Protein AF-A0A7X7JAM3-F1 (afdb_monomer)

Sequence (239 aa):
TYCWKLGGPTAAKIVSGLGTDAANLHVHRDIKPVKSIGLYKTADKASPLLPGIAPGMACEYDMPLGYDKVKATSAETLATFANGDPALTVNPVGKGVCYLWTPVFPGLCHTVSGWEMHANKFDFWPGTRELLAAMVKGGLARQDASLPAEVIGVSREVEVTLRRQPEHNRMMVHLLDYDTKSDGVKGAEMIAHAPEGKTVKRVFYPDTDTDVKFAADGGRAAAKLRDFEVHDMVVVEWE

Nearest PDB structures (foldseek):
  6tvk-assembly1_AAA  TM=6.096E-01  e=1.537E-07  Paenibacillus thiaminolyticus
  3l81-assembly1_A  TM=5.423E-01  e=6.641E-01  Homo sapiens
  4mdr-assembly1_A  TM=5.191E-01  e=6.291E-01  Homo sapiens
  8qh5-assembly1_B  TM=1.313E-01  e=2.438E+00  Homo sapiens
  3ei1-assembly1_A  TM=1.009E-01  e=5.494E+00  Homo sapiens

Radius of gyration: 20.35 Å; Cα contacts (8 Å, |Δi|>4): 485; chains: 1; bounding box: 53×36×53 Å

pLDDT: mean 86.1, std 13.58, range [49.5, 98.25]

Secondary structure (DSSP, 8-state):
-EEEETT-SS-EE------GGGGGEEEEESS--GGGEEEEEE-GGGGGGSTTPPTT-EEEEETTT-B-----SSPEEEEEETTS-EEEEEEEETTEEEEEE-BSSTT-EEE-S--SSGGGGEEE-TTHHHHHHHHHHHHHHTTT---SEEEES--TTEEEEEEEEGGGTEEEEEEEE--TTSS-B-S-EEEEEPPTT--EEEEEETTTTEEPPEEEETTEEEEEPPPBSSEEEEEEEE-

Solvent-accessible surface area (backbone atoms only — not comparable to full-atom values): 13446 Å² total; per-residue (Å²): 110,34,23,32,45,81,94,50,97,57,80,39,77,68,75,94,74,91,54,75,78,55,76,56,46,48,54,41,35,76,58,79,61,77,92,45,56,41,59,31,28,31,37,69,83,24,32,90,57,21,53,94,46,59,57,58,46,60,28,49,45,54,50,90,69,37,55,56,89,68,83,73,79,89,40,46,73,32,19,29,31,88,86,65,51,54,35,26,31,39,32,82,50,90,78,49,64,45,76,50,72,25,46,51,65,60,81,37,27,21,37,71,86,77,52,90,54,74,78,68,22,50,45,64,40,61,44,39,62,60,51,52,53,13,48,53,50,25,50,30,47,65,67,81,42,73,66,62,56,49,78,44,68,64,64,93,53,48,48,78,48,78,47,79,37,74,95,72,39,29,33,39,40,37,39,37,46,66,52,90,83,57,96,36,50,60,71,28,35,36,40,37,42,43,60,91,97,30,30,71,70,46,38,29,30,76,91,74,72,42,77,46,69,60,54,72,61,75,38,33,34,42,30,66,47,77,65,38,64,46,64,50,55,41,36,41,31,50,84

Mean predicted aligned error: 7.47 Å

Structure (mmCIF, N/CA/C/O backbone):
data_AF-A0A7X7JAM3-F1
#
_entry.id   AF-A0A7X7JAM3-F1
#
loop_
_atom_site.group_PDB
_atom_site.id
_atom_site.type_symbol
_atom_site.label_atom_id
_atom_site.label_alt_id
_atom_site.label_comp_id
_atom_site.label_asym_id
_atom_site.label_entity_id
_atom_site.label_seq_id
_atom_site.pdbx_PDB_ins_code
_atom_site.Cartn_x
_atom_site.Cartn_y
_atom_site.Cartn_z
_atom_site.occupancy
_atom_site.B_iso_or_equiv
_atom_site.auth_seq_id
_atom_site.auth_comp_id
_atom_site.auth_asym_id
_atom_site.auth_atom_id
_atom_site.pdbx_PDB_model_num
ATOM 1 N N . THR A 1 1 ? 3.169 9.078 -25.421 1.00 60.84 1 THR A N 1
ATOM 2 C CA . THR A 1 1 ? 2.430 8.925 -24.156 1.00 60.84 1 THR A CA 1
ATOM 3 C C . THR A 1 1 ? 1.606 10.171 -23.933 1.00 60.84 1 THR A C 1
ATOM 5 O O . THR A 1 1 ? 2.054 11.240 -24.348 1.00 60.84 1 THR A O 1
ATOM 8 N N . TYR A 1 2 ? 0.400 10.027 -23.394 1.00 61.19 2 TYR A N 1
ATOM 9 C CA . TYR A 1 2 ? -0.492 11.143 -23.094 1.00 61.19 2 TYR A CA 1
ATOM 10 C C . TYR A 1 2 ? -0.577 11.336 -21.576 1.00 61.19 2 TYR A C 1
ATOM 12 O O . TYR A 1 2 ? -0.235 10.442 -20.806 1.00 61.19 2 TYR A O 1
ATOM 20 N N . CYS A 1 3 ? -0.964 12.526 -21.156 1.00 62.38 3 CYS A N 1
ATOM 21 C CA . CYS A 1 3 ? -1.212 12.882 -19.773 1.00 62.38 3 CYS A CA 1
ATOM 22 C C . CYS A 1 3 ? -2.557 13.582 -19.679 1.00 62.38 3 CYS A C 1
ATOM 24 O O . CYS A 1 3 ? -3.008 14.202 -20.645 1.00 62.38 3 CYS A O 1
ATOM 26 N N . TRP A 1 4 ? -3.198 13.482 -18.528 1.00 58.34 4 TRP A N 1
ATOM 27 C CA . TRP A 1 4 ? -4.412 14.228 -18.248 1.00 58.34 4 TRP A CA 1
ATOM 28 C C . TRP A 1 4 ? -4.151 15.156 -17.078 1.00 58.34 4 TRP A C 1
ATOM 30 O O . TRP A 1 4 ? -3.413 14.835 -16.141 1.00 58.34 4 TRP A O 1
ATOM 40 N N . LYS A 1 5 ? -4.765 16.333 -17.146 1.00 58.94 5 LYS A N 1
ATOM 41 C CA . LYS A 1 5 ? -4.857 17.213 -15.987 1.00 58.94 5 LYS A CA 1
ATOM 42 C C . LYS A 1 5 ? -5.901 16.644 -15.039 1.00 58.94 5 LYS A C 1
ATOM 44 O O . LYS A 1 5 ? -6.938 16.160 -15.489 1.00 58.94 5 LYS A O 1
ATOM 49 N N . LEU A 1 6 ? -5.642 16.747 -13.740 1.00 51.78 6 LEU A N 1
ATOM 50 C CA . LEU A 1 6 ? -6.654 16.479 -12.721 1.00 51.78 6 LEU A CA 1
ATOM 51 C C . LEU A 1 6 ? -7.936 17.279 -13.053 1.00 51.78 6 LEU A C 1
ATOM 53 O O . LEU A 1 6 ? -7.871 18.496 -13.222 1.00 51.78 6 LEU A O 1
ATOM 57 N N . GLY A 1 7 ? -9.074 16.595 -13.221 1.00 54.19 7 GLY A N 1
ATOM 58 C CA . GLY A 1 7 ? -10.361 17.211 -13.586 1.00 54.19 7 GLY A CA 1
ATOM 59 C C . GLY A 1 7 ? -10.510 17.657 -15.051 1.00 54.19 7 GLY A C 1
ATOM 60 O O . GLY A 1 7 ? -11.518 18.266 -15.401 1.00 54.19 7 GLY A O 1
ATOM 61 N N . GLY A 1 8 ? -9.530 17.380 -15.917 1.00 56.50 8 GLY A N 1
ATOM 62 C CA . GLY A 1 8 ? -9.575 17.731 -17.337 1.00 56.50 8 GLY A CA 1
ATOM 63 C C . GLY A 1 8 ? -10.246 16.645 -18.190 1.00 56.50 8 GLY A C 1
ATOM 64 O O . GLY A 1 8 ? -9.958 15.470 -17.986 1.00 56.50 8 GLY A O 1
ATOM 65 N N . PRO A 1 9 ? -11.089 16.995 -19.179 1.00 54.41 9 PRO A N 1
ATOM 66 C CA . PRO A 1 9 ? -11.763 16.016 -20.037 1.00 54.41 9 PRO A CA 1
ATOM 67 C C . PRO A 1 9 ? -10.898 15.494 -21.200 1.00 54.41 9 PRO A C 1
ATOM 69 O O . PRO A 1 9 ? -11.381 14.684 -21.989 1.00 54.41 9 PRO A O 1
ATOM 72 N N . THR A 1 10 ? -9.651 15.961 -21.353 1.00 61.06 10 THR A N 1
ATOM 73 C CA . THR A 1 10 ? -8.867 15.731 -22.578 1.00 61.06 10 THR A CA 1
ATOM 74 C C . THR A 1 10 ? -7.426 15.313 -22.303 1.00 61.06 10 THR A C 1
ATOM 76 O O . THR A 1 10 ? -6.690 15.980 -21.573 1.00 61.06 10 THR A O 1
ATOM 79 N N . ALA A 1 11 ? -7.010 14.240 -22.976 1.00 64.12 11 ALA A N 1
ATOM 80 C CA . ALA A 1 11 ? -5.633 13.775 -23.041 1.00 64.12 11 ALA A CA 1
ATOM 81 C C . ALA A 1 11 ? -4.737 14.784 -23.788 1.00 64.12 11 ALA A C 1
ATOM 83 O O . ALA A 1 11 ? -5.059 15.211 -24.896 1.00 64.12 11 ALA A O 1
ATOM 84 N N . ALA A 1 12 ? -3.574 15.118 -23.230 1.00 63.38 12 ALA A N 1
ATOM 85 C CA . ALA A 1 12 ? -2.540 15.935 -23.867 1.00 63.38 12 ALA A CA 1
ATOM 86 C C . ALA A 1 12 ? -1.267 15.112 -24.100 1.00 63.38 12 ALA A C 1
ATOM 88 O O . ALA A 1 12 ? -0.911 14.259 -23.291 1.00 63.38 12 ALA A O 1
ATOM 89 N N . LYS A 1 13 ? -0.553 15.346 -25.205 1.00 66.19 13 LYS A N 1
ATOM 90 C CA . LYS A 1 13 ? 0.716 14.652 -25.479 1.00 66.19 13 LYS A CA 1
ATOM 91 C C . LYS A 1 13 ? 1.765 15.064 -24.441 1.00 66.19 13 LYS A C 1
ATOM 93 O O . LYS A 1 13 ? 1.926 16.249 -24.172 1.00 66.19 13 LYS A O 1
ATOM 98 N N . ILE A 1 14 ? 2.500 14.095 -23.897 1.00 61.25 14 ILE A N 1
ATOM 99 C CA . ILE A 1 14 ? 3.572 14.372 -22.934 1.00 61.25 14 ILE A CA 1
ATOM 100 C C . ILE A 1 14 ? 4.710 15.131 -23.609 1.00 61.25 14 ILE A C 1
ATOM 102 O O . ILE A 1 14 ? 5.230 14.700 -24.642 1.00 61.25 14 ILE A O 1
ATOM 106 N N . VAL A 1 15 ? 5.116 16.225 -22.969 1.00 62.25 15 VAL A N 1
ATOM 107 C CA . VAL A 1 15 ? 6.339 16.976 -23.253 1.00 62.25 15 VAL A CA 1
ATOM 108 C C . VAL A 1 15 ? 7.195 16.912 -21.991 1.00 62.25 15 VAL A C 1
ATOM 110 O O . VAL A 1 15 ? 6.734 17.294 -20.920 1.00 62.25 15 VAL A O 1
ATOM 113 N N . SER A 1 16 ? 8.413 16.379 -22.099 1.00 52.56 16 SER A N 1
ATOM 114 C CA . SER A 1 16 ? 9.336 16.305 -20.960 1.00 52.56 16 SER A CA 1
ATOM 115 C C . SER A 1 16 ? 9.859 17.705 -20.613 1.00 52.56 16 SER A C 1
ATOM 117 O O . SER A 1 16 ? 10.228 18.458 -21.515 1.00 52.56 16 SER A O 1
ATOM 119 N N . GLY A 1 17 ? 9.874 18.068 -19.328 1.00 57.75 17 GLY A N 1
ATOM 120 C CA . GLY A 1 17 ? 10.341 19.374 -18.857 1.00 57.75 17 GLY A CA 1
ATOM 121 C C . GLY A 1 17 ? 10.207 19.549 -17.341 1.00 57.75 17 GLY A C 1
ATOM 122 O O . GLY A 1 17 ? 9.460 18.828 -16.690 1.00 57.75 17 GLY A O 1
ATOM 123 N N . LEU A 1 18 ? 10.930 20.525 -16.784 1.00 51.25 18 LEU A N 1
ATOM 124 C CA . LEU A 1 18 ? 10.994 20.821 -15.340 1.00 51.25 18 LEU A CA 1
ATOM 125 C C . LEU A 1 18 ? 9.944 21.853 -14.869 1.00 51.25 18 LEU A C 1
ATOM 127 O O . LEU A 1 18 ? 10.050 22.389 -13.769 1.00 51.25 18 LEU A O 1
ATOM 131 N N . GLY A 1 19 ? 8.964 22.195 -15.711 1.00 58.62 19 GLY A N 1
ATOM 132 C CA . GLY A 1 19 ? 7.956 23.212 -15.396 1.00 58.62 19 GLY A CA 1
ATOM 133 C C . GLY A 1 19 ? 6.973 22.747 -14.317 1.00 58.62 19 GLY A C 1
ATOM 134 O O . GLY A 1 19 ? 6.517 21.608 -14.341 1.00 58.62 19 GLY A O 1
ATOM 135 N N . THR A 1 20 ? 6.593 23.640 -13.400 1.00 53.12 20 THR A N 1
ATOM 136 C CA . THR A 1 20 ? 5.669 23.352 -12.284 1.00 53.12 20 THR A CA 1
ATOM 137 C C . THR A 1 20 ? 4.276 22.911 -12.738 1.00 53.12 20 THR A C 1
ATOM 139 O O . THR A 1 20 ? 3.629 22.131 -12.046 1.00 53.12 20 THR A O 1
ATOM 142 N N . ASP A 1 21 ? 3.836 23.324 -13.930 1.00 55.12 21 ASP A N 1
ATOM 143 C CA . ASP A 1 21 ? 2.568 22.882 -14.528 1.00 55.12 21 ASP A CA 1
ATOM 144 C C . ASP A 1 21 ? 2.539 21.372 -14.822 1.00 55.12 21 ASP A C 1
ATOM 146 O O . ASP A 1 21 ? 1.461 20.781 -14.919 1.00 55.12 21 ASP A O 1
ATOM 150 N N . ALA A 1 22 ? 3.710 20.733 -14.929 1.00 51.78 22 ALA A N 1
ATOM 151 C CA . ALA A 1 22 ? 3.827 19.293 -15.124 1.00 51.78 22 ALA A CA 1
ATOM 152 C C . ALA A 1 22 ? 3.535 18.487 -13.848 1.00 51.78 22 ALA A C 1
ATOM 154 O O . ALA A 1 22 ? 3.227 17.303 -13.947 1.00 51.78 22 ALA A O 1
ATOM 155 N N . ALA A 1 23 ? 3.570 19.112 -12.664 1.00 49.50 23 ALA A N 1
ATOM 156 C CA . ALA A 1 23 ? 3.323 18.426 -11.394 1.00 49.50 23 ALA A CA 1
ATOM 157 C C . ALA A 1 23 ? 1.862 17.964 -11.230 1.00 49.50 23 ALA A C 1
ATOM 159 O O . ALA A 1 23 ? 1.600 17.016 -10.498 1.00 49.50 23 ALA A O 1
ATOM 160 N N . ASN A 1 24 ? 0.917 18.595 -11.940 1.00 51.28 24 ASN A N 1
ATOM 161 C CA . ASN A 1 24 ? -0.508 18.233 -11.923 1.00 51.28 24 ASN A CA 1
ATOM 162 C C . ASN A 1 24 ? -0.910 17.262 -13.050 1.00 51.28 24 ASN A C 1
ATOM 164 O O . ASN A 1 24 ? -2.098 16.961 -13.220 1.00 51.28 24 ASN A O 1
ATOM 168 N N . LEU A 1 25 ? 0.054 16.818 -13.864 1.00 55.66 25 LEU A N 1
ATOM 169 C CA . LEU A 1 25 ? -0.181 15.904 -14.975 1.00 55.66 25 LEU A CA 1
ATOM 170 C C . LEU A 1 25 ? -0.032 14.463 -14.497 1.00 55.66 25 LEU A C 1
AT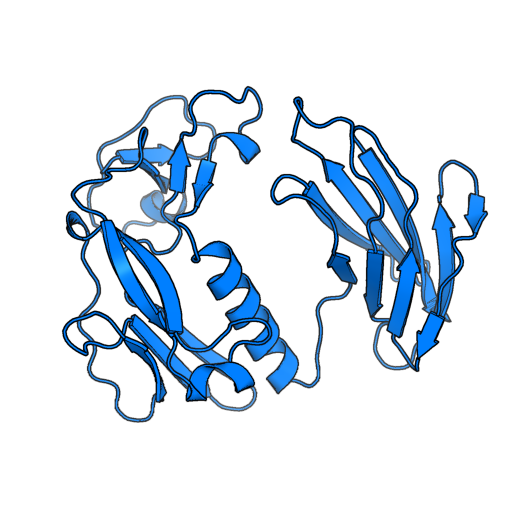OM 172 O O . LEU A 1 25 ? 1.038 14.042 -14.067 1.00 55.66 25 LEU A O 1
ATOM 176 N N . HIS A 1 26 ? -1.103 13.690 -14.642 1.00 59.06 26 HIS A N 1
ATOM 177 C CA . HIS A 1 26 ? -1.046 12.247 -14.464 1.00 59.06 26 HIS A CA 1
ATOM 178 C C . HIS A 1 26 ? -0.724 11.634 -15.821 1.00 59.06 26 HIS A C 1
ATOM 180 O O . HIS A 1 26 ? -1.387 11.916 -16.822 1.00 59.06 26 HIS A O 1
ATOM 186 N N . VAL A 1 27 ? 0.351 10.855 -15.874 1.00 64.25 27 VAL A N 1
ATOM 187 C CA . VAL A 1 27 ? 0.771 10.140 -17.078 1.00 64.25 27 VAL A CA 1
ATOM 188 C C . VAL A 1 27 ? 0.001 8.833 -17.105 1.00 64.25 27 VAL A C 1
ATOM 190 O O . VAL A 1 27 ? 0.139 8.020 -16.194 1.00 64.25 27 VAL A O 1
ATOM 193 N N . HIS A 1 28 ? -0.813 8.642 -18.142 1.00 68.50 28 HIS A N 1
ATOM 194 C CA . HIS A 1 28 ? -1.603 7.428 -18.306 1.00 68.50 28 HIS A CA 1
ATOM 195 C C . HIS A 1 28 ? -1.788 7.032 -19.765 1.00 68.50 28 HIS A C 1
ATOM 197 O O . HIS A 1 28 ? -1.592 7.818 -20.696 1.00 68.50 28 HIS A O 1
ATOM 203 N N . ARG A 1 29 ? -2.111 5.759 -19.975 1.00 66.31 29 ARG A N 1
ATOM 204 C CA . ARG A 1 29 ? -2.405 5.188 -21.291 1.00 66.31 29 ARG A CA 1
ATOM 205 C C . ARG A 1 29 ? -3.899 4.905 -21.404 1.00 66.31 29 ARG A C 1
ATOM 207 O O . ARG A 1 29 ? -4.490 4.404 -20.461 1.00 66.31 29 ARG A O 1
ATOM 214 N N . ASP A 1 30 ? -4.491 5.113 -22.574 1.00 67.50 30 ASP A N 1
ATOM 215 C CA . ASP A 1 30 ? -5.876 4.669 -22.795 1.00 67.50 30 ASP A CA 1
ATOM 216 C C . ASP A 1 30 ? -5.981 3.135 -22.790 1.00 67.50 30 ASP A C 1
ATOM 218 O O . ASP A 1 30 ? -6.991 2.586 -22.378 1.00 67.50 30 ASP A O 1
ATOM 222 N N . ILE A 1 31 ? -4.930 2.439 -23.244 1.00 70.69 31 ILE A N 1
ATOM 223 C CA . ILE A 1 31 ? -4.850 0.974 -23.308 1.00 70.69 31 ILE A CA 1
ATOM 224 C C . ILE A 1 31 ? -3.431 0.536 -22.930 1.00 70.69 31 ILE A C 1
ATOM 226 O O . ILE A 1 31 ? -2.448 1.178 -23.316 1.00 70.69 31 ILE A O 1
ATOM 230 N N . LYS A 1 32 ? -3.306 -0.591 -22.223 1.00 75.88 32 LYS A N 1
ATOM 231 C CA . LYS A 1 32 ? -2.017 -1.235 -21.935 1.00 75.88 32 LYS A CA 1
ATOM 232 C C . LYS A 1 32 ? -1.306 -1.693 -23.219 1.00 75.88 32 LYS A C 1
ATOM 234 O O . LYS A 1 32 ? -1.865 -2.496 -23.971 1.00 75.88 32 LYS A O 1
ATOM 239 N N . PRO A 1 33 ? -0.056 -1.270 -23.482 1.00 73.69 33 PRO A N 1
ATOM 240 C CA . PRO A 1 33 ? 0.658 -1.668 -24.689 1.00 73.69 33 PRO A CA 1
ATOM 241 C C . PRO A 1 33 ? 1.324 -3.047 -24.532 1.00 73.69 33 PRO A C 1
ATOM 243 O O . PRO A 1 33 ? 2.508 -3.144 -24.242 1.00 73.69 33 PRO A O 1
ATOM 246 N N . VAL A 1 34 ? 0.587 -4.134 -24.776 1.00 73.75 34 VAL A N 1
ATOM 247 C CA . VAL A 1 34 ? 1.034 -5.525 -24.510 1.00 73.75 34 VAL A CA 1
ATOM 248 C C . VAL A 1 34 ? 2.394 -5.889 -25.136 1.00 73.75 34 VAL A C 1
ATOM 250 O O . VAL A 1 34 ? 3.181 -6.601 -24.522 1.00 73.75 34 VAL A O 1
ATOM 253 N N . LYS A 1 35 ? 2.709 -5.390 -26.340 1.00 77.69 35 LYS A N 1
ATOM 254 C CA . LYS A 1 35 ? 3.958 -5.726 -27.057 1.00 77.69 35 LYS A CA 1
ATOM 255 C C . LYS A 1 35 ? 5.199 -4.982 -26.558 1.00 77.69 35 LYS A C 1
ATOM 257 O O . LYS A 1 35 ? 6.303 -5.333 -26.959 1.00 77.69 35 LYS A O 1
ATOM 262 N N . SER A 1 36 ? 5.030 -3.934 -25.755 1.00 81.56 36 SER A N 1
ATOM 263 C CA . SER A 1 36 ? 6.128 -3.061 -25.330 1.00 81.56 36 SER A CA 1
ATOM 264 C C . SER A 1 36 ? 6.277 -2.977 -23.812 1.00 81.56 36 SER A C 1
ATOM 266 O O . SER A 1 36 ? 6.960 -2.083 -23.316 1.00 81.56 36 SER A O 1
ATOM 268 N N . ILE A 1 37 ? 5.657 -3.909 -23.087 1.00 88.75 37 ILE A N 1
ATOM 269 C CA . ILE A 1 37 ? 5.866 -4.083 -21.654 1.00 88.75 37 ILE A CA 1
ATOM 270 C C . ILE A 1 37 ? 7.111 -4.935 -21.417 1.00 88.75 37 ILE A C 1
ATOM 272 O O . ILE A 1 37 ? 7.268 -6.009 -21.997 1.00 88.75 37 ILE A O 1
ATOM 276 N N . GLY A 1 38 ? 7.986 -4.437 -20.552 1.00 91.75 38 GLY A N 1
ATOM 277 C CA . GLY A 1 38 ? 9.138 -5.159 -20.033 1.00 91.75 38 GLY A CA 1
ATOM 278 C C . GLY A 1 38 ? 8.926 -5.538 -18.574 1.00 91.75 38 GLY A C 1
ATOM 279 O O . GLY A 1 38 ? 7.977 -5.087 -17.931 1.00 91.75 38 GLY A O 1
ATOM 280 N N . LEU A 1 39 ? 9.842 -6.350 -18.045 1.00 94.94 39 LEU A N 1
ATOM 281 C CA . LEU A 1 39 ? 9.826 -6.793 -16.654 1.00 94.94 39 LEU A CA 1
ATOM 282 C C . LEU A 1 39 ? 11.129 -6.433 -15.945 1.00 94.94 39 LEU A C 1
ATOM 284 O O . LEU A 1 39 ? 12.216 -6.519 -16.522 1.00 94.94 39 LEU A O 1
ATOM 288 N N . TYR A 1 40 ? 11.007 -6.126 -14.663 1.00 96.31 40 TYR A N 1
ATOM 289 C CA . TYR A 1 40 ? 12.093 -6.182 -13.693 1.00 96.31 40 TYR A CA 1
ATOM 290 C C . TYR A 1 40 ? 11.663 -7.063 -12.524 1.00 96.31 40 TYR A C 1
ATOM 292 O O . TYR A 1 40 ? 10.469 -7.244 -12.280 1.00 96.31 40 TYR A O 1
ATOM 300 N N . LYS A 1 41 ? 12.630 -7.674 -11.839 1.00 97.56 41 LYS A N 1
ATOM 301 C CA . LYS A 1 41 ? 12.357 -8.671 -10.799 1.00 97.56 41 LYS A CA 1
ATOM 302 C C . LYS A 1 41 ? 13.061 -8.334 -9.504 1.00 97.56 41 LYS A C 1
ATOM 304 O O . LYS A 1 41 ? 14.198 -7.866 -9.529 1.00 97.56 41 LYS A O 1
ATOM 309 N N . THR A 1 42 ? 12.396 -8.600 -8.386 1.00 97.12 42 THR A N 1
ATOM 310 C CA . THR A 1 42 ? 13.000 -8.472 -7.059 1.00 97.12 42 THR A CA 1
ATOM 311 C C . THR A 1 42 ? 14.066 -9.539 -6.826 1.00 97.12 42 THR A C 1
ATOM 313 O O . THR A 1 42 ? 13.944 -10.680 -7.273 1.00 97.12 42 THR A O 1
ATOM 316 N N . ALA A 1 43 ? 15.129 -9.162 -6.124 1.00 94.44 43 ALA A N 1
ATOM 317 C CA . ALA A 1 43 ? 16.183 -10.069 -5.687 1.00 94.44 43 ALA A CA 1
ATOM 318 C C . ALA A 1 43 ? 15.793 -10.774 -4.375 1.00 94.44 43 ALA A C 1
ATOM 320 O O . ALA A 1 43 ? 15.014 -10.236 -3.591 1.00 94.44 43 ALA A O 1
ATOM 321 N N . ASP A 1 44 ? 16.398 -11.925 -4.073 1.00 90.06 44 ASP A N 1
ATOM 322 C CA . ASP A 1 44 ? 16.117 -12.694 -2.844 1.00 90.06 44 ASP A CA 1
ATOM 323 C C . ASP A 1 44 ? 16.294 -11.860 -1.568 1.00 90.06 44 ASP A C 1
ATOM 325 O O . ASP A 1 44 ? 15.453 -11.850 -0.663 1.00 90.06 44 ASP A O 1
ATOM 329 N N . LYS A 1 45 ? 17.369 -11.070 -1.555 1.00 88.81 45 LYS A N 1
ATOM 330 C CA . LYS A 1 45 ? 17.740 -10.146 -0.480 1.00 88.81 45 LYS A CA 1
ATOM 331 C C . LYS A 1 45 ? 16.797 -8.952 -0.309 1.00 88.81 45 LYS A C 1
ATOM 333 O O . LYS A 1 45 ? 16.977 -8.173 0.619 1.00 88.81 45 LYS A O 1
ATOM 338 N N . ALA A 1 46 ? 15.806 -8.786 -1.185 1.00 91.06 46 ALA A N 1
ATOM 339 C CA . ALA A 1 46 ? 14.839 -7.704 -1.079 1.00 91.06 46 ALA A CA 1
ATOM 340 C C . ALA A 1 46 ? 13.764 -7.962 -0.017 1.00 91.06 46 ALA A C 1
ATOM 342 O O . ALA A 1 46 ? 13.251 -7.006 0.556 1.00 91.06 46 ALA A O 1
ATOM 343 N N . SER A 1 47 ? 13.467 -9.226 0.295 1.00 87.88 47 SER A N 1
ATOM 344 C CA . SER A 1 47 ? 12.374 -9.613 1.203 1.00 87.88 47 SER A CA 1
ATOM 345 C C . SER A 1 47 ? 12.418 -8.931 2.584 1.00 87.88 47 SER A C 1
ATOM 347 O O . SER A 1 47 ? 11.380 -8.445 3.030 1.00 87.88 47 SER A O 1
ATOM 349 N N . PRO A 1 48 ? 13.581 -8.805 3.264 1.00 87.94 48 PRO A N 1
ATOM 350 C CA . PRO A 1 48 ? 13.657 -8.104 4.552 1.00 87.94 48 PRO A CA 1
ATOM 351 C C . PRO A 1 48 ? 13.403 -6.592 4.455 1.00 87.94 48 PRO A C 1
ATOM 353 O O . PRO A 1 48 ? 13.083 -5.953 5.452 1.00 87.94 48 PRO A O 1
ATOM 356 N N . LEU A 1 49 ? 13.580 -6.010 3.267 1.00 92.12 49 LEU A N 1
ATOM 357 C CA . LEU A 1 49 ? 13.491 -4.570 3.006 1.00 92.12 49 LEU A CA 1
ATOM 358 C C . LEU A 1 49 ? 12.194 -4.183 2.282 1.00 92.12 49 LEU A C 1
ATOM 360 O O . LEU A 1 49 ? 11.909 -2.994 2.145 1.00 92.12 49 LEU A O 1
ATOM 364 N N . LEU A 1 50 ? 11.425 -5.176 1.830 1.00 94.44 50 LEU A N 1
ATOM 365 C CA . LEU A 1 50 ? 10.147 -5.052 1.135 1.00 94.44 50 LEU A CA 1
ATOM 366 C C . LEU A 1 50 ? 9.155 -6.085 1.703 1.00 94.44 50 LEU A C 1
ATOM 368 O O . LEU A 1 50 ? 8.920 -7.129 1.086 1.00 94.44 50 LEU A O 1
ATOM 372 N N . PRO A 1 51 ? 8.567 -5.823 2.884 1.00 91.00 51 PRO A N 1
ATOM 373 C CA . PRO A 1 51 ? 7.647 -6.753 3.528 1.00 91.00 51 PRO A CA 1
ATOM 374 C C . PRO A 1 51 ? 6.475 -7.138 2.617 1.00 91.00 51 PRO A C 1
ATOM 376 O O . PRO A 1 51 ? 5.815 -6.274 2.039 1.00 91.00 51 PRO A O 1
ATOM 379 N N . GLY A 1 52 ? 6.203 -8.442 2.514 1.00 88.06 52 GLY A N 1
ATOM 380 C CA . GLY A 1 52 ? 5.122 -8.989 1.684 1.00 88.06 52 GLY A CA 1
ATOM 381 C C . GLY A 1 52 ? 5.481 -9.203 0.210 1.00 88.06 52 GLY A C 1
ATOM 382 O O . GLY A 1 52 ? 4.650 -9.708 -0.540 1.00 88.06 52 GLY A O 1
ATOM 383 N N . ILE A 1 53 ? 6.706 -8.872 -0.209 1.00 93.38 53 ILE A N 1
ATOM 384 C CA . ILE A 1 53 ? 7.178 -9.115 -1.574 1.00 93.38 53 ILE A CA 1
ATOM 385 C C . ILE A 1 53 ? 8.032 -10.372 -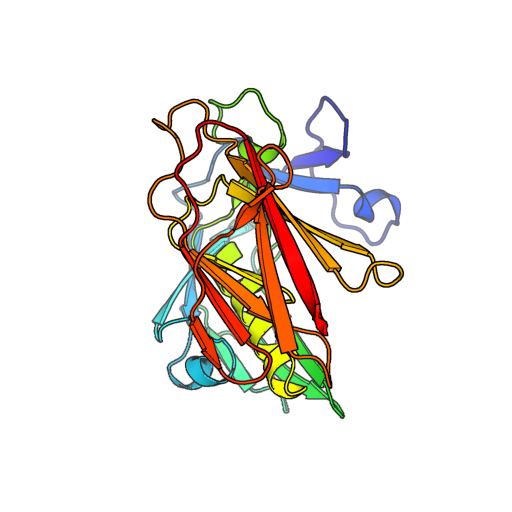1.613 1.00 93.38 53 ILE A C 1
ATOM 387 O O . ILE A 1 53 ? 9.058 -10.471 -0.941 1.00 93.38 53 ILE A O 1
ATOM 391 N N . ALA A 1 54 ? 7.607 -11.334 -2.430 1.00 91.62 54 ALA A N 1
ATOM 392 C CA . ALA A 1 54 ? 8.369 -12.548 -2.661 1.00 91.62 54 ALA A CA 1
ATOM 393 C C . ALA A 1 54 ? 9.626 -12.266 -3.511 1.00 91.62 54 ALA A C 1
ATOM 395 O O . ALA A 1 54 ? 9.588 -11.414 -4.411 1.00 91.62 54 ALA A O 1
ATOM 396 N N . PRO A 1 55 ? 10.719 -13.016 -3.289 1.00 92.06 55 PRO A N 1
ATOM 397 C CA . PRO A 1 55 ? 11.827 -13.098 -4.230 1.00 92.06 55 PRO A CA 1
ATOM 398 C C . PRO A 1 55 ? 11.367 -13.400 -5.656 1.00 92.06 55 PRO A C 1
ATOM 400 O O . PRO A 1 55 ? 10.498 -14.245 -5.877 1.00 92.06 55 PRO A O 1
ATOM 403 N N . GLY A 1 56 ? 11.953 -12.717 -6.638 1.00 94.31 56 GLY A N 1
ATOM 404 C CA . GLY A 1 56 ? 11.638 -12.923 -8.048 1.00 94.31 56 GLY A CA 1
ATOM 405 C C . GLY A 1 56 ? 10.271 -12.395 -8.487 1.00 94.31 56 GLY A C 1
ATOM 406 O O . GLY A 1 56 ? 9.911 -12.615 -9.648 1.00 94.31 56 GLY A O 1
ATOM 407 N N . MET A 1 57 ? 9.527 -11.690 -7.618 1.00 95.19 57 MET A N 1
ATOM 408 C CA . MET A 1 57 ? 8.298 -11.000 -8.011 1.00 95.19 57 MET A CA 1
ATOM 409 C C . MET A 1 57 ? 8.606 -10.091 -9.200 1.00 95.19 57 MET A C 1
ATOM 411 O O . MET A 1 57 ? 9.513 -9.257 -9.151 1.00 95.19 57 MET A O 1
ATOM 415 N N . ALA A 1 58 ? 7.848 -10.275 -10.278 1.00 94.81 58 ALA A N 1
ATOM 416 C CA . ALA A 1 58 ? 7.977 -9.477 -11.480 1.00 94.81 58 ALA A CA 1
ATOM 417 C C . ALA A 1 58 ? 7.086 -8.240 -11.386 1.00 94.81 58 ALA A C 1
ATOM 419 O O . ALA A 1 58 ? 5.916 -8.333 -11.020 1.00 94.81 58 ALA A O 1
ATOM 420 N N . CYS A 1 59 ? 7.648 -7.101 -11.760 1.00 93.94 59 CYS A N 1
ATOM 421 C CA . CYS A 1 59 ? 6.928 -5.856 -11.941 1.00 93.94 59 CYS A CA 1
ATOM 422 C C . CYS A 1 59 ? 7.073 -5.409 -13.393 1.00 93.94 59 CYS A C 1
ATOM 424 O O . CYS A 1 59 ? 8.124 -5.587 -14.019 1.00 93.94 59 CYS A O 1
ATOM 426 N N . GLU A 1 60 ? 6.006 -4.835 -13.926 1.00 92.62 60 GLU A N 1
ATOM 427 C CA . GLU A 1 60 ? 5.959 -4.376 -15.306 1.00 92.62 60 GLU A CA 1
ATOM 428 C C . GLU A 1 60 ? 6.397 -2.911 -15.456 1.00 92.62 60 GLU A C 1
ATOM 430 O O . GLU A 1 60 ? 6.239 -2.089 -14.552 1.00 92.62 60 GLU A O 1
ATOM 435 N N . TYR A 1 61 ? 6.940 -2.576 -16.628 1.00 89.69 61 TYR A N 1
ATOM 436 C CA . TYR A 1 61 ? 7.211 -1.195 -17.035 1.00 89.69 61 TYR A CA 1
ATOM 437 C C . TYR A 1 61 ? 7.053 -0.999 -18.549 1.00 89.69 61 TYR A C 1
ATOM 439 O O . TYR A 1 61 ? 7.105 -1.949 -19.331 1.00 89.69 61 TYR A O 1
ATOM 447 N N . ASP A 1 62 ? 6.885 0.254 -18.972 1.00 86.62 62 ASP A N 1
ATOM 448 C CA . ASP A 1 62 ? 6.740 0.645 -20.379 1.00 86.62 62 ASP A CA 1
ATOM 449 C C . ASP A 1 62 ? 8.130 0.834 -21.021 1.00 86.62 62 ASP A C 1
ATOM 451 O O . ASP A 1 62 ? 8.780 1.866 -20.838 1.00 86.62 62 ASP A O 1
ATOM 455 N N . MET A 1 63 ? 8.614 -0.165 -21.773 1.00 87.12 63 MET A N 1
ATOM 456 C CA . MET A 1 63 ? 9.964 -0.139 -22.367 1.00 87.12 63 MET A CA 1
ATOM 457 C C . MET A 1 63 ? 10.231 1.091 -23.254 1.00 87.12 63 MET A C 1
ATOM 459 O O . MET A 1 63 ? 11.329 1.635 -23.162 1.00 87.12 63 MET A O 1
ATOM 463 N N . PRO A 1 64 ? 9.280 1.564 -24.090 1.00 84.19 64 PRO A N 1
ATOM 464 C CA . PRO A 1 64 ? 9.423 2.808 -24.844 1.00 84.19 64 PRO A CA 1
ATOM 465 C C . PRO A 1 64 ? 9.717 4.059 -24.013 1.00 84.19 64 PRO A C 1
ATOM 467 O O . PRO A 1 64 ? 10.343 4.979 -24.533 1.00 84.19 64 PRO A O 1
ATOM 470 N N . LEU A 1 65 ? 9.237 4.130 -22.767 1.00 82.56 65 LEU A N 1
ATOM 471 C CA . LEU A 1 65 ? 9.582 5.224 -21.852 1.00 82.56 65 LEU A CA 1
ATOM 472 C C . LEU A 1 65 ? 10.966 5.022 -21.235 1.00 82.56 65 LEU A C 1
ATOM 474 O O . LEU A 1 65 ? 11.667 5.994 -20.964 1.00 82.56 65 LEU A O 1
ATOM 478 N N . GLY A 1 66 ? 11.365 3.763 -21.072 1.00 87.44 66 GLY A N 1
ATOM 479 C CA . GLY A 1 66 ? 12.667 3.383 -20.559 1.00 87.44 66 GLY A CA 1
ATOM 480 C C . GLY A 1 66 ? 12.773 3.549 -19.047 1.00 87.44 66 GLY A C 1
ATOM 481 O O . GLY A 1 66 ? 11.790 3.487 -18.306 1.00 87.44 66 GLY A O 1
ATOM 482 N N . TYR A 1 67 ? 14.007 3.699 -18.591 1.00 93.00 67 TYR A N 1
ATOM 483 C CA . TYR A 1 67 ? 14.373 3.840 -17.190 1.00 93.00 67 TYR A CA 1
ATOM 484 C C . TYR A 1 67 ? 15.648 4.678 -17.089 1.00 93.00 67 TYR A C 1
ATOM 486 O O . TYR A 1 67 ? 16.447 4.736 -18.032 1.00 93.00 67 TYR A O 1
ATOM 494 N N . ASP A 1 68 ? 15.850 5.302 -15.937 1.00 92.44 68 ASP A N 1
ATOM 495 C CA . ASP A 1 68 ? 17.073 6.035 -15.648 1.00 92.44 68 ASP A CA 1
ATOM 496 C C . ASP A 1 68 ? 18.235 5.061 -15.432 1.00 92.44 68 ASP A C 1
ATOM 498 O O . ASP A 1 68 ? 18.192 4.173 -14.576 1.00 92.44 68 ASP A O 1
ATOM 502 N N . LYS A 1 69 ? 19.312 5.227 -16.206 1.00 92.62 69 LYS A N 1
ATOM 503 C CA . LYS A 1 69 ? 20.535 4.440 -16.023 1.00 92.62 69 LYS A CA 1
ATOM 504 C C . LYS A 1 69 ? 21.289 4.944 -14.804 1.00 92.62 69 LYS A C 1
ATOM 506 O O . LYS A 1 69 ? 21.837 6.045 -14.816 1.00 92.62 69 LYS A O 1
ATOM 511 N N . VAL A 1 70 ? 21.368 4.105 -13.779 1.00 92.06 70 VAL A N 1
ATOM 512 C CA . VAL A 1 70 ? 22.044 4.431 -12.523 1.00 92.06 70 VAL A CA 1
ATOM 513 C C . VAL A 1 70 ? 23.166 3.446 -12.235 1.00 92.06 70 VAL A C 1
ATOM 515 O O . VAL A 1 70 ? 23.056 2.249 -12.491 1.00 92.06 70 VAL A O 1
ATOM 518 N N . LYS A 1 71 ? 24.252 3.954 -11.652 1.00 91.81 71 LYS A N 1
ATOM 519 C CA . LYS A 1 71 ? 25.310 3.134 -11.063 1.00 91.81 71 LYS A CA 1
ATOM 520 C C . LYS A 1 71 ? 25.244 3.295 -9.552 1.00 91.81 71 LYS A C 1
ATOM 522 O O . LYS A 1 71 ? 25.645 4.331 -9.025 1.00 91.81 71 LYS A O 1
ATOM 527 N N . ALA A 1 72 ? 24.727 2.281 -8.868 1.00 88.81 72 ALA A N 1
ATOM 528 C CA . ALA A 1 72 ? 24.691 2.273 -7.413 1.00 88.81 72 ALA A CA 1
ATOM 529 C C . ALA A 1 72 ? 26.121 2.285 -6.840 1.00 88.81 72 ALA A C 1
ATOM 531 O O . ALA A 1 72 ? 26.998 1.570 -7.329 1.00 88.81 72 ALA A O 1
ATOM 532 N N . THR A 1 73 ? 26.355 3.118 -5.825 1.00 90.50 73 THR A N 1
ATOM 533 C CA . THR A 1 73 ? 27.619 3.162 -5.075 1.00 90.50 73 THR A CA 1
ATOM 534 C C . THR A 1 73 ? 27.447 2.465 -3.727 1.00 90.50 73 THR A C 1
ATOM 536 O O . THR A 1 73 ? 27.776 1.293 -3.604 1.00 90.50 73 THR A O 1
ATOM 539 N N . SER A 1 74 ? 26.880 3.153 -2.733 1.00 92.56 74 SER A N 1
ATOM 540 C CA . SER A 1 74 ? 26.543 2.584 -1.420 1.00 92.56 74 SER A CA 1
ATOM 541 C C . SER A 1 74 ? 25.161 1.933 -1.382 1.00 92.56 74 SER A C 1
ATOM 543 O O . SER A 1 74 ? 24.857 1.200 -0.446 1.00 92.56 74 SER A O 1
ATOM 545 N N . ALA A 1 75 ? 24.311 2.246 -2.363 1.00 95.31 75 ALA A N 1
ATOM 546 C CA . ALA A 1 75 ? 22.949 1.746 -2.418 1.00 95.31 75 ALA A CA 1
ATOM 547 C C . ALA A 1 75 ? 22.929 0.258 -2.783 1.00 95.31 75 ALA A C 1
ATOM 549 O O . ALA A 1 75 ? 23.632 -0.201 -3.684 1.00 95.31 75 ALA A O 1
ATOM 550 N N . GLU A 1 76 ? 22.066 -0.488 -2.114 1.00 94.81 76 GLU A N 1
ATOM 551 C CA . GLU A 1 76 ? 21.818 -1.882 -2.422 1.00 94.81 76 GLU A CA 1
ATOM 552 C C . GLU A 1 76 ? 20.761 -2.005 -3.523 1.00 94.81 76 GLU A C 1
ATOM 554 O O . GLU A 1 76 ? 19.735 -1.336 -3.498 1.00 94.81 76 GLU A O 1
ATOM 559 N N . THR A 1 77 ? 20.993 -2.878 -4.503 1.00 96.69 77 THR A N 1
ATOM 560 C CA . THR A 1 77 ? 20.000 -3.177 -5.546 1.00 96.69 77 THR A CA 1
ATOM 561 C C . THR A 1 77 ? 19.005 -4.228 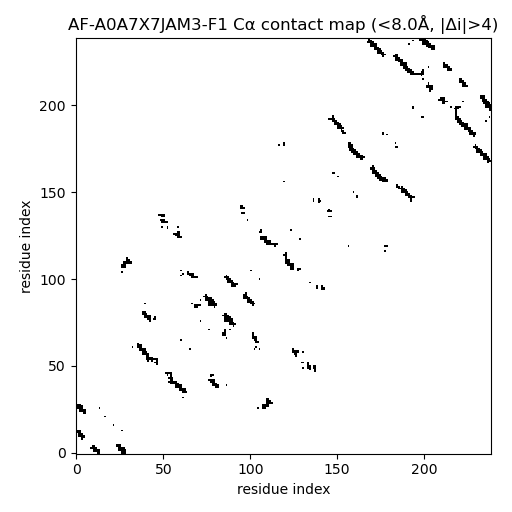-5.055 1.00 96.69 77 THR A C 1
ATOM 563 O O . THR A 1 77 ? 19.408 -5.342 -4.718 1.00 96.69 77 THR A O 1
ATOM 566 N N . LEU A 1 78 ? 17.719 -3.871 -5.032 1.00 97.06 78 LEU A N 1
ATOM 567 C CA . LEU A 1 78 ? 16.598 -4.716 -4.605 1.00 97.06 78 LEU A CA 1
ATOM 568 C C . LEU A 1 78 ? 15.830 -5.339 -5.770 1.00 97.06 78 LEU A C 1
ATOM 570 O O . LEU A 1 78 ? 15.197 -6.375 -5.591 1.00 97.06 78 LEU A O 1
ATOM 574 N N . ALA A 1 79 ? 15.879 -4.730 -6.952 1.00 97.44 79 ALA A N 1
ATOM 575 C CA . ALA A 1 79 ? 15.311 -5.298 -8.166 1.00 97.44 79 ALA A CA 1
ATOM 576 C C . ALA A 1 79 ? 16.172 -4.950 -9.379 1.00 97.44 79 ALA A C 1
ATOM 578 O O . ALA A 1 79 ? 16.789 -3.882 -9.411 1.00 97.44 79 ALA A O 1
ATOM 579 N N . THR A 1 80 ? 16.189 -5.825 -10.380 1.00 97.50 80 THR A N 1
ATOM 580 C CA . THR A 1 80 ? 16.978 -5.653 -11.607 1.00 97.50 80 THR A CA 1
ATOM 581 C C . THR A 1 80 ? 16.138 -5.854 -12.858 1.00 97.50 80 THR A C 1
ATOM 583 O O . THR A 1 80 ? 15.207 -6.665 -12.895 1.00 97.50 80 THR A O 1
ATOM 586 N N . PHE A 1 81 ? 16.487 -5.112 -13.906 1.00 97.31 81 PHE A N 1
ATOM 587 C CA . PHE A 1 81 ? 16.029 -5.385 -15.263 1.00 97.31 81 PHE A CA 1
ATOM 588 C C . PHE A 1 81 ? 16.722 -6.633 -15.826 1.00 97.31 81 PHE A C 1
ATOM 590 O O . PHE A 1 81 ? 17.734 -7.103 -15.302 1.00 97.31 81 PHE A O 1
ATOM 597 N N . ALA A 1 82 ? 16.207 -7.157 -16.941 1.00 94.25 82 ALA A N 1
ATOM 598 C CA . ALA A 1 82 ? 16.748 -8.355 -17.591 1.00 94.25 82 ALA A CA 1
ATOM 599 C C . ALA A 1 82 ? 18.228 -8.234 -18.004 1.00 94.25 82 ALA A C 1
ATOM 601 O O . ALA A 1 82 ? 18.932 -9.237 -18.073 1.00 94.25 82 ALA A O 1
ATOM 602 N N . ASN A 1 83 ? 18.708 -7.016 -18.266 1.00 94.31 83 ASN A N 1
ATOM 603 C CA . ASN A 1 83 ? 20.103 -6.742 -18.611 1.00 94.31 83 ASN A CA 1
ATOM 604 C C . ASN A 1 83 ? 21.018 -6.533 -17.386 1.00 94.31 83 ASN A C 1
ATOM 606 O O . ASN A 1 83 ? 22.192 -6.219 -17.560 1.00 94.31 83 ASN A O 1
ATOM 610 N N . GLY A 1 84 ? 20.494 -6.692 -16.167 1.00 94.88 84 GLY A N 1
ATOM 611 C CA . GLY A 1 84 ? 21.227 -6.512 -14.915 1.00 94.88 84 GLY A CA 1
ATOM 612 C C . GLY A 1 84 ? 21.248 -5.079 -14.381 1.00 94.88 84 GLY A C 1
ATOM 613 O O . GLY A 1 84 ? 21.731 -4.872 -13.267 1.00 94.88 84 GLY A O 1
ATOM 614 N N . ASP A 1 85 ? 20.706 -4.102 -15.116 1.00 96.81 85 ASP A N 1
ATOM 615 C CA . ASP A 1 85 ? 20.635 -2.725 -14.626 1.00 96.81 85 ASP A CA 1
ATOM 616 C C . ASP A 1 85 ? 19.734 -2.637 -13.373 1.00 96.81 85 ASP A C 1
ATOM 618 O O . ASP A 1 85 ? 18.722 -3.350 -13.288 1.00 96.81 85 ASP A O 1
ATOM 622 N N . PRO A 1 86 ? 20.048 -1.761 -12.398 1.00 97.38 86 PRO A N 1
ATOM 623 C CA . PRO A 1 86 ? 19.213 -1.587 -11.214 1.00 97.38 86 PRO A CA 1
ATOM 624 C C . PRO A 1 86 ? 17.841 -0.987 -11.554 1.00 97.38 86 PRO A C 1
ATOM 626 O O . PRO A 1 86 ? 17.751 0.112 -12.105 1.00 97.38 86 PRO A O 1
ATOM 629 N N . ALA A 1 87 ? 16.772 -1.686 -11.169 1.00 97.06 87 ALA A N 1
ATOM 630 C CA . ALA A 1 87 ? 15.386 -1.225 -11.288 1.00 97.06 87 ALA A CA 1
ATOM 631 C C . ALA A 1 87 ? 14.884 -0.558 -9.999 1.00 97.06 87 ALA A C 1
ATOM 633 O O . ALA A 1 87 ? 14.171 0.442 -10.026 1.00 97.06 87 ALA A O 1
ATOM 634 N N . LEU A 1 88 ? 15.285 -1.102 -8.852 1.00 97.44 88 LEU A N 1
ATOM 635 C CA . LEU A 1 88 ? 15.012 -0.534 -7.540 1.00 97.44 88 LEU A CA 1
ATOM 636 C C . LEU A 1 88 ? 16.274 -0.648 -6.702 1.00 97.44 88 LEU A C 1
ATOM 638 O O . LEU A 1 88 ? 16.847 -1.732 -6.579 1.00 97.44 88 LEU A O 1
ATOM 642 N N . THR A 1 89 ? 16.684 0.460 -6.103 1.00 96.94 89 THR A N 1
ATOM 643 C CA . THR A 1 89 ? 17.774 0.475 -5.127 1.00 96.94 89 THR A CA 1
ATOM 644 C C . THR A 1 89 ? 17.310 1.070 -3.813 1.00 96.94 89 THR A C 1
ATOM 646 O O . THR A 1 89 ? 16.319 1.797 -3.763 1.00 96.94 89 THR A O 1
ATOM 649 N N . VAL A 1 90 ? 18.031 0.752 -2.749 1.00 96.12 90 VAL A N 1
ATOM 650 C CA . VAL A 1 90 ? 17.755 1.227 -1.404 1.00 96.12 90 VAL A CA 1
ATOM 651 C C . VAL A 1 90 ? 19.038 1.710 -0.755 1.00 96.12 90 VAL A C 1
ATOM 653 O O . VAL A 1 90 ? 20.087 1.078 -0.869 1.00 96.12 90 VAL A O 1
ATOM 656 N N . ASN A 1 91 ? 18.968 2.839 -0.064 1.00 95.31 91 ASN A N 1
ATOM 657 C CA . ASN A 1 91 ? 20.087 3.365 0.696 1.00 95.31 91 ASN A CA 1
ATOM 658 C C . ASN A 1 91 ? 19.606 3.816 2.082 1.00 95.31 91 ASN A C 1
ATOM 660 O O . ASN A 1 91 ? 18.727 4.678 2.173 1.00 95.31 91 ASN A O 1
ATOM 664 N N . PRO A 1 92 ? 20.159 3.265 3.170 1.00 91.38 92 PRO A N 1
ATOM 665 C CA . PRO A 1 92 ? 20.014 3.834 4.503 1.00 91.38 92 PRO A CA 1
ATOM 666 C C . PRO A 1 92 ? 20.510 5.282 4.559 1.00 91.38 92 PRO A C 1
ATOM 668 O O . PRO A 1 92 ? 21.634 5.560 4.149 1.00 91.38 92 PRO A O 1
ATOM 671 N N . VAL A 1 93 ? 19.711 6.203 5.103 1.00 89.38 93 VAL A N 1
ATOM 672 C CA . VAL A 1 93 ? 20.128 7.603 5.298 1.00 89.38 93 VAL A CA 1
ATOM 673 C C . VAL A 1 93 ? 19.678 8.081 6.674 1.00 89.38 93 VAL A C 1
ATOM 675 O O . VAL A 1 93 ? 18.495 8.323 6.915 1.00 89.38 93 VAL A O 1
ATOM 678 N N . GLY A 1 94 ? 20.633 8.212 7.599 1.00 89.19 94 GLY A N 1
ATOM 679 C CA . GLY A 1 94 ? 20.342 8.527 8.998 1.00 89.19 94 GLY A CA 1
ATOM 680 C C . GLY A 1 94 ? 19.403 7.487 9.616 1.00 89.19 94 GLY A C 1
ATOM 681 O O . GLY A 1 94 ? 19.672 6.287 9.558 1.00 89.19 94 GLY A O 1
ATOM 682 N N . LYS A 1 95 ? 18.286 7.949 10.188 1.00 87.75 95 LYS A N 1
ATOM 683 C CA . LYS A 1 95 ? 17.226 7.067 10.704 1.00 87.75 95 LYS A CA 1
ATOM 684 C C . LYS A 1 95 ? 16.349 6.490 9.582 1.00 87.75 95 LYS A C 1
ATOM 686 O O . LYS A 1 95 ? 15.794 5.412 9.736 1.00 87.75 95 LYS A O 1
ATOM 691 N N . GLY A 1 96 ? 16.260 7.164 8.438 1.00 89.44 96 GLY A N 1
ATOM 692 C CA . GLY A 1 96 ? 15.384 6.778 7.338 1.00 89.44 96 GLY A CA 1
ATOM 693 C C . GLY A 1 96 ? 16.017 5.833 6.319 1.00 89.44 96 GLY A C 1
ATOM 694 O O . GLY A 1 96 ? 17.136 5.329 6.466 1.00 89.44 96 GLY A O 1
ATOM 695 N N . VAL A 1 97 ? 15.265 5.622 5.245 1.00 92.19 97 VAL A N 1
ATOM 696 C CA . VAL A 1 97 ? 15.675 4.882 4.056 1.00 92.19 97 VAL A CA 1
ATOM 697 C C . VAL A 1 97 ? 15.228 5.645 2.813 1.00 92.19 97 VAL A C 1
ATOM 699 O O . VAL A 1 97 ? 14.155 6.243 2.799 1.00 92.19 97 VAL A O 1
ATOM 702 N N . CYS A 1 98 ? 16.063 5.638 1.782 1.00 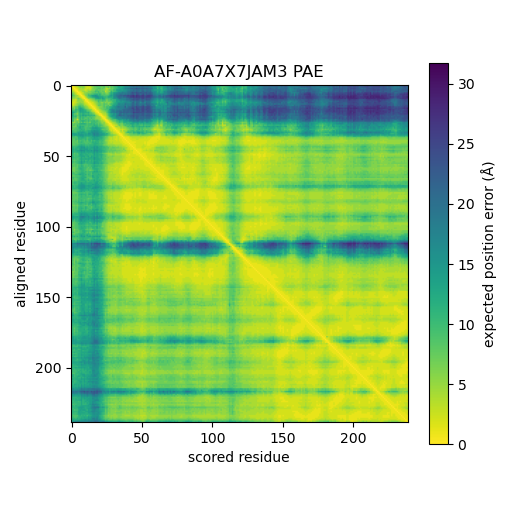94.69 98 CYS A N 1
ATOM 703 C CA . CYS A 1 98 ? 15.741 6.181 0.473 1.00 94.69 98 CYS A CA 1
ATOM 704 C C . CYS A 1 98 ? 15.634 5.029 -0.521 1.00 94.69 98 CYS A C 1
ATOM 706 O O . CYS A 1 98 ? 16.603 4.291 -0.709 1.00 94.69 98 CYS A O 1
ATOM 708 N N . TYR A 1 99 ? 14.469 4.884 -1.144 1.00 95.75 99 TYR A N 1
ATOM 709 C CA . TYR A 1 99 ? 14.279 3.993 -2.281 1.00 95.75 99 TYR A CA 1
ATOM 710 C C . TYR A 1 99 ? 14.382 4.811 -3.567 1.00 95.75 99 TYR A C 1
ATOM 712 O O . TYR A 1 99 ? 13.712 5.833 -3.707 1.00 95.75 99 TYR A O 1
ATOM 720 N N . LEU A 1 100 ? 15.204 4.355 -4.509 1.00 95.38 100 LEU A N 1
ATOM 721 C CA . LEU A 1 100 ? 15.287 4.928 -5.849 1.00 95.38 100 LEU A CA 1
ATOM 722 C C . LEU A 1 100 ? 14.736 3.919 -6.851 1.00 95.38 100 LEU A C 1
ATOM 724 O O . LEU A 1 100 ? 15.348 2.872 -7.081 1.00 95.38 100 LEU A O 1
ATOM 728 N N . TRP A 1 101 ? 13.587 4.258 -7.430 1.00 96.00 101 TRP A N 1
ATOM 729 C CA . TRP A 1 101 ? 12.876 3.464 -8.426 1.00 96.00 101 TRP A CA 1
ATOM 730 C C . TRP A 1 101 ? 13.129 4.062 -9.811 1.00 96.00 101 TRP A C 1
ATOM 732 O O . TRP A 1 101 ? 12.750 5.200 -10.070 1.00 96.00 101 TRP A O 1
ATOM 742 N N . THR A 1 102 ? 13.830 3.325 -10.668 1.00 95.88 102 THR A N 1
ATOM 743 C CA . THR A 1 102 ? 14.389 3.851 -11.923 1.00 95.88 102 THR A CA 1
ATOM 744 C C . THR A 1 102 ? 13.503 3.761 -13.173 1.00 95.88 102 THR A C 1
ATOM 746 O O . THR A 1 102 ? 13.801 4.502 -14.112 1.00 95.88 102 THR A O 1
ATOM 749 N N . PRO A 1 103 ? 12.444 2.922 -13.278 1.00 92.44 103 PRO A N 1
ATOM 750 C CA . PRO A 1 103 ? 11.517 2.994 -14.404 1.00 92.44 103 PRO A CA 1
ATOM 751 C C . PRO A 1 103 ? 10.939 4.401 -14.551 1.00 92.44 103 PRO A C 1
ATOM 753 O O . PRO A 1 103 ? 10.497 4.997 -13.572 1.00 92.44 103 PRO A O 1
ATOM 756 N N . VAL A 1 104 ? 10.903 4.927 -15.775 1.00 86.94 104 VAL A N 1
ATOM 757 C CA . VAL A 1 104 ? 10.320 6.247 -16.038 1.00 86.94 104 VAL A CA 1
ATOM 758 C C . VAL A 1 104 ? 8.797 6.147 -15.921 1.00 86.94 104 VAL A C 1
ATOM 760 O O . VAL A 1 104 ? 8.165 5.359 -16.623 1.00 86.94 104 VAL A O 1
ATOM 763 N N . PHE A 1 105 ? 8.209 6.962 -15.038 1.00 82.50 105 PHE A N 1
ATOM 764 C CA . PHE A 1 105 ? 6.797 6.889 -14.630 1.00 82.50 1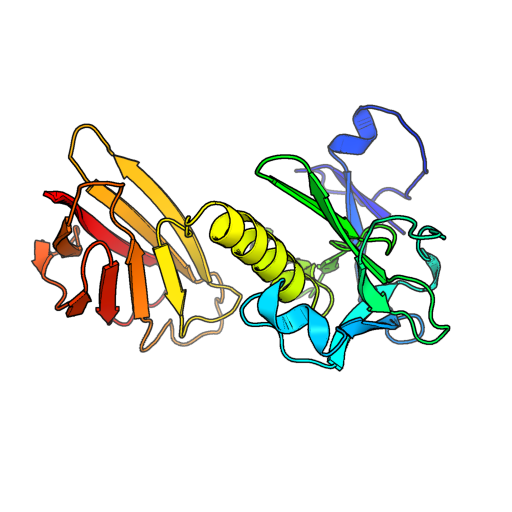05 PHE A CA 1
ATOM 765 C C . PHE A 1 105 ? 6.401 5.490 -14.114 1.00 82.50 105 PHE A C 1
ATOM 767 O O . PHE A 1 105 ? 5.563 4.823 -14.719 1.00 82.50 105 PHE A O 1
ATOM 774 N N . PRO A 1 106 ? 6.952 5.028 -12.977 1.00 82.62 106 PRO A N 1
ATOM 775 C CA . PRO A 1 106 ? 6.684 3.674 -12.485 1.00 82.62 106 PRO A CA 1
ATOM 776 C C . PRO A 1 106 ? 5.216 3.484 -12.066 1.00 82.62 106 PRO A C 1
ATOM 778 O O . PRO A 1 106 ? 4.670 2.394 -12.206 1.00 82.62 106 PRO A O 1
ATOM 781 N N . GLY A 1 107 ? 4.559 4.565 -11.625 1.00 78.38 107 GLY A N 1
ATOM 782 C CA . GLY A 1 107 ? 3.121 4.631 -11.345 1.00 78.38 107 GLY A CA 1
ATOM 783 C C . GLY A 1 107 ? 2.239 4.862 -12.576 1.00 78.38 107 GLY A C 1
ATOM 784 O O . GLY A 1 107 ? 1.068 5.189 -12.411 1.00 78.38 107 GLY A O 1
ATOM 785 N N . LEU A 1 108 ? 2.782 4.747 -13.795 1.00 77.94 108 LEU A N 1
ATOM 786 C CA . LEU A 1 108 ? 1.999 4.844 -15.024 1.00 77.94 108 LEU A CA 1
ATOM 787 C C . LEU A 1 108 ? 0.852 3.825 -14.986 1.00 77.94 108 LEU A C 1
ATOM 789 O O . LEU A 1 108 ? 1.066 2.627 -14.818 1.00 77.94 108 LEU A O 1
ATOM 793 N N . CYS A 1 109 ? -0.367 4.324 -15.146 1.00 76.00 109 CYS A N 1
ATOM 794 C CA . CYS A 1 109 ? -1.583 3.529 -15.160 1.00 76.00 109 CYS A CA 1
ATOM 795 C C . CYS A 1 109 ? -2.236 3.542 -16.546 1.00 76.00 109 CYS A C 1
ATOM 797 O O . CYS A 1 109 ? -1.843 4.291 -17.451 1.00 76.00 109 CYS A O 1
ATOM 799 N N . HIS A 1 110 ? -3.234 2.686 -16.730 1.00 73.12 110 HIS A N 1
ATOM 800 C CA . HIS A 1 110 ? -3.987 2.610 -17.971 1.00 73.12 110 HIS A CA 1
ATOM 801 C C . HIS A 1 110 ? -5.486 2.541 -17.737 1.00 73.12 110 HIS A C 1
ATOM 803 O O . HIS A 1 110 ? -5.943 2.022 -16.719 1.00 73.12 110 HIS A O 1
ATOM 809 N N . THR A 1 111 ? -6.245 3.069 -18.694 1.00 70.38 111 THR A N 1
ATOM 810 C CA . THR A 1 111 ? -7.696 3.061 -18.631 1.00 70.38 111 THR A CA 1
ATOM 811 C C . THR A 1 111 ? -8.237 1.669 -18.950 1.00 70.38 111 THR A C 1
ATOM 813 O O . THR A 1 111 ? -7.981 1.115 -20.013 1.00 70.38 111 THR A O 1
ATOM 816 N N . VAL A 1 112 ? -9.019 1.091 -18.042 1.00 67.06 112 VAL A N 1
ATOM 817 C CA . VAL A 1 112 ? -9.640 -0.239 -18.226 1.00 67.06 112 VAL A CA 1
ATOM 818 C C . VAL A 1 112 ? -11.022 -0.178 -18.904 1.00 67.06 112 VAL A C 1
ATOM 820 O O . VAL A 1 112 ? -11.698 -1.187 -19.075 1.00 67.06 112 VAL A O 1
ATOM 823 N N . SER A 1 113 ? -11.421 1.005 -19.385 1.00 50.97 113 SER A N 1
ATOM 824 C CA . SER A 1 113 ? -12.539 1.299 -20.311 1.00 50.97 113 SER A CA 1
ATOM 825 C C . SER A 1 113 ? -13.971 0.915 -19.896 1.00 50.97 113 SER A C 1
ATOM 827 O O . SER A 1 113 ? -14.905 1.268 -20.608 1.00 50.97 113 SER A O 1
ATOM 829 N N . GLY A 1 114 ? -14.181 0.272 -18.743 1.00 55.84 114 GLY A N 1
ATOM 830 C CA . GLY A 1 114 ? -15.500 -0.235 -18.333 1.00 55.84 114 GLY A CA 1
ATOM 831 C C . GLY A 1 114 ? -16.098 0.341 -17.047 1.00 55.84 114 GLY A C 1
ATOM 832 O O . GLY A 1 114 ? -17.085 -0.217 -16.579 1.00 55.84 114 GLY A O 1
ATOM 833 N N . TRP A 1 115 ? -15.510 1.385 -16.451 1.00 55.75 115 TRP A N 1
ATOM 834 C CA . TRP A 1 115 ? -15.929 1.899 -15.138 1.00 55.75 115 TRP A CA 1
ATOM 835 C C . TRP A 1 115 ? -16.369 3.359 -15.199 1.00 55.75 115 TRP A C 1
ATOM 837 O O . TRP A 1 115 ? -15.716 4.195 -15.827 1.00 55.75 115 TRP A O 1
ATOM 847 N N . GLU A 1 116 ? -17.467 3.674 -14.518 1.00 55.44 116 GLU A N 1
ATOM 848 C CA . GLU A 1 116 ? -18.031 5.027 -14.477 1.00 55.44 116 GLU A CA 1
ATOM 849 C C . GLU A 1 116 ? -17.251 5.938 -13.513 1.00 55.44 116 GLU A C 1
ATOM 851 O O . GLU A 1 116 ? -16.968 7.097 -13.841 1.00 55.44 116 GLU A O 1
ATOM 856 N N . MET A 1 117 ? -16.800 5.387 -12.380 1.00 57.59 117 MET A N 1
ATOM 857 C CA . MET A 1 117 ? -16.047 6.096 -11.340 1.00 57.59 117 MET A CA 1
ATOM 858 C C . MET A 1 117 ? -14.578 6.299 -11.722 1.00 57.59 117 MET A C 1
ATOM 860 O O . MET A 1 117 ? -13.880 5.354 -12.076 1.00 57.59 117 MET A O 1
ATOM 864 N N . HIS A 1 118 ? -14.092 7.544 -11.630 1.00 62.09 118 HIS A N 1
ATOM 865 C CA . HIS A 1 118 ? -12.741 7.923 -12.068 1.00 62.09 118 HIS A CA 1
ATOM 866 C C . HIS A 1 118 ? -11.624 7.164 -11.336 1.00 62.09 11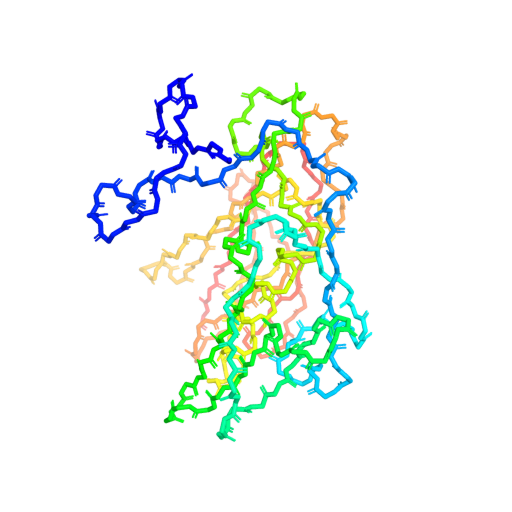8 HIS A C 1
ATOM 868 O O . HIS A 1 118 ? -10.624 6.844 -11.969 1.00 62.09 118 HIS A O 1
ATOM 874 N N . ALA A 1 119 ? -11.793 6.842 -10.050 1.00 60.16 119 ALA A N 1
ATOM 875 C CA . ALA A 1 119 ? -10.807 6.072 -9.285 1.00 60.16 119 ALA A CA 1
ATOM 876 C C . ALA A 1 119 ? -10.564 4.675 -9.892 1.00 60.16 119 ALA A C 1
ATOM 878 O O . ALA A 1 119 ? -9.415 4.281 -10.059 1.00 60.16 119 ALA A O 1
ATOM 879 N N . ASN A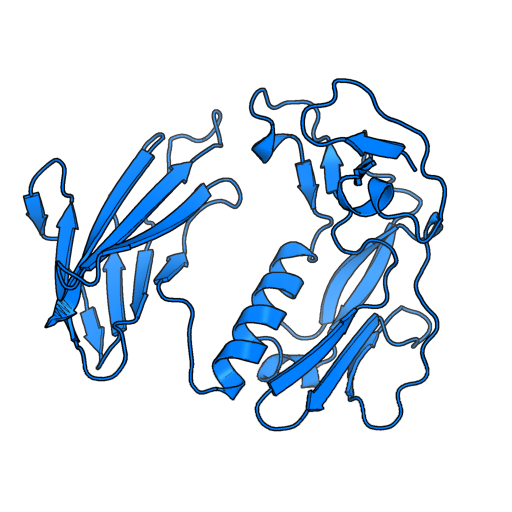 1 120 ? -11.618 4.002 -10.362 1.00 63.03 120 ASN A N 1
ATOM 880 C CA . ASN A 1 120 ? -11.536 2.655 -10.948 1.00 63.03 120 ASN A CA 1
ATOM 881 C C . ASN A 1 120 ? -11.251 2.668 -12.449 1.00 63.03 120 ASN A C 1
ATOM 883 O O . ASN A 1 120 ? -11.127 1.621 -13.087 1.00 63.03 120 ASN A O 1
ATOM 887 N N . LYS A 1 121 ? -11.219 3.852 -13.072 1.00 68.94 121 LYS A N 1
ATOM 888 C CA . LYS A 1 121 ? -10.871 3.940 -14.491 1.00 68.94 121 LYS A CA 1
ATOM 889 C C . LYS A 1 121 ? -9.435 3.512 -14.715 1.00 68.94 121 LYS A C 1
ATOM 891 O O . LYS A 1 121 ? -9.153 3.058 -15.817 1.00 68.94 121 LYS A O 1
ATOM 896 N N . PHE A 1 122 ? -8.564 3.648 -13.718 1.00 74.31 122 PHE A N 1
ATOM 897 C CA . PHE A 1 122 ? -7.131 3.459 -13.862 1.00 74.31 122 PHE A CA 1
ATOM 898 C C . PHE A 1 122 ? -6.651 2.222 -13.125 1.00 74.31 122 PHE A C 1
ATOM 900 O O . PHE A 1 122 ? -6.837 2.100 -11.922 1.00 74.31 122 PHE A O 1
ATOM 907 N N . ASP A 1 123 ? -5.951 1.356 -13.847 1.00 78.12 123 ASP A N 1
ATOM 908 C CA . ASP A 1 123 ? -5.242 0.229 -13.257 1.00 78.12 123 ASP A CA 1
ATOM 909 C C . ASP A 1 123 ? -3.732 0.435 -13.406 1.00 78.12 123 ASP A C 1
ATOM 911 O O . ASP A 1 123 ? -3.240 0.873 -14.459 1.00 78.12 123 ASP A O 1
ATOM 915 N N . PHE A 1 124 ? -2.988 0.146 -12.342 1.00 82.31 124 PHE A N 1
ATOM 916 C CA . PHE A 1 124 ? -1.531 0.195 -12.378 1.00 82.31 124 PHE A CA 1
ATOM 917 C C . PHE A 1 124 ? -0.983 -0.967 -13.204 1.00 82.31 124 PHE A C 1
ATOM 919 O O . PHE A 1 124 ? -1.653 -1.971 -13.457 1.00 82.31 124 PHE A O 1
ATOM 926 N N . TRP A 1 125 ? 0.275 -0.854 -13.619 1.00 85.44 125 TRP A N 1
ATOM 927 C CA . TRP A 1 125 ? 0.971 -2.032 -14.110 1.00 85.44 125 TRP A CA 1
ATOM 928 C C . TRP A 1 125 ? 1.073 -3.101 -13.002 1.00 85.44 125 TRP A C 1
ATOM 930 O O . TRP A 1 125 ? 1.305 -2.756 -11.839 1.00 85.44 125 TRP A O 1
ATOM 940 N N . PRO A 1 126 ? 0.907 -4.395 -13.333 1.00 86.69 126 PRO A N 1
ATOM 941 C CA . PRO A 1 126 ? 1.118 -5.496 -12.402 1.00 86.69 126 PRO A CA 1
ATOM 942 C C . PRO A 1 126 ? 2.416 -5.366 -11.594 1.00 86.69 126 PRO A C 1
ATOM 944 O O . PRO A 1 126 ? 3.490 -5.122 -12.152 1.00 86.69 126 PRO A O 1
ATOM 947 N N . GLY A 1 127 ? 2.304 -5.534 -10.275 1.00 88.50 127 GLY A N 1
ATOM 948 C CA . GLY A 1 127 ? 3.413 -5.466 -9.321 1.00 88.50 127 GLY A CA 1
ATOM 949 C C . GLY A 1 127 ? 3.772 -4.052 -8.851 1.00 88.50 127 GLY A C 1
ATOM 950 O O . GLY A 1 127 ? 4.358 -3.911 -7.781 1.00 88.50 127 GLY A O 1
ATOM 951 N N . THR A 1 128 ? 3.390 -2.993 -9.578 1.00 89.12 128 THR A N 1
ATOM 952 C CA . THR A 1 128 ? 3.713 -1.600 -9.209 1.00 89.12 128 THR A CA 1
ATOM 953 C C . THR A 1 128 ? 3.112 -1.214 -7.859 1.00 89.12 128 THR A C 1
ATOM 955 O O . THR A 1 128 ? 3.807 -0.669 -7.000 1.00 89.12 128 THR A O 1
ATOM 958 N N . ARG A 1 129 ? 1.819 -1.484 -7.654 1.00 87.56 129 ARG A N 1
ATOM 959 C CA . ARG A 1 129 ? 1.112 -1.098 -6.426 1.00 87.56 129 ARG A CA 1
ATOM 960 C C . ARG A 1 129 ? 1.651 -1.854 -5.216 1.00 87.56 129 ARG A C 1
ATOM 962 O O . ARG A 1 129 ? 1.901 -1.252 -4.175 1.00 87.56 129 ARG A O 1
ATOM 969 N N . GLU A 1 130 ? 1.845 -3.160 -5.365 1.00 90.06 130 GLU A N 1
ATOM 970 C CA . GLU A 1 130 ? 2.360 -4.041 -4.321 1.00 90.06 130 GLU A CA 1
ATOM 971 C C . GLU A 1 130 ? 3.781 -3.625 -3.926 1.00 90.06 130 GLU A C 1
ATOM 973 O O . GLU A 1 130 ? 4.071 -3.475 -2.738 1.00 90.06 130 GLU A O 1
ATOM 978 N N . LEU A 1 131 ? 4.642 -3.344 -4.911 1.00 94.50 131 LEU A N 1
ATOM 979 C CA . LEU A 1 131 ? 6.004 -2.878 -4.668 1.00 94.50 131 LEU A CA 1
ATOM 980 C C . LEU A 1 131 ? 6.025 -1.519 -3.955 1.00 94.50 131 LEU A C 1
ATOM 982 O O . LEU A 1 131 ? 6.788 -1.338 -3.006 1.00 94.50 131 LEU A O 1
ATOM 986 N N . LEU A 1 132 ? 5.162 -0.580 -4.358 1.00 92.94 132 LEU A N 1
ATOM 987 C CA . LEU A 1 132 ? 5.029 0.719 -3.695 1.00 92.94 132 LEU A CA 1
ATOM 988 C C . LEU A 1 132 ? 4.575 0.575 -2.239 1.00 92.94 132 LEU A C 1
ATOM 990 O O . LEU A 1 132 ? 5.186 1.164 -1.344 1.00 92.94 132 LEU A O 1
ATOM 994 N N . ALA A 1 133 ? 3.553 -0.243 -1.986 1.00 92.31 133 ALA A N 1
ATOM 995 C CA . ALA A 1 133 ? 3.087 -0.531 -0.634 1.00 92.31 133 ALA A CA 1
ATOM 996 C C . ALA A 1 133 ? 4.202 -1.151 0.225 1.00 92.31 133 ALA A C 1
ATOM 998 O O . ALA A 1 133 ? 4.388 -0.759 1.378 1.00 92.31 133 ALA A O 1
ATOM 999 N N . ALA A 1 134 ? 4.991 -2.068 -0.338 1.00 94.69 134 ALA A N 1
ATOM 1000 C CA . ALA A 1 134 ? 6.102 -2.700 0.360 1.00 94.69 134 ALA A CA 1
ATOM 1001 C C . ALA A 1 134 ? 7.250 -1.733 0.679 1.00 94.69 134 ALA A C 1
ATOM 1003 O O . ALA A 1 134 ? 7.826 -1.827 1.760 1.00 94.69 134 ALA A O 1
ATOM 1004 N N . MET A 1 135 ? 7.554 -0.771 -0.201 1.00 96.00 135 MET A N 1
ATOM 1005 C CA . MET A 1 135 ? 8.529 0.290 0.092 1.00 96.00 135 MET A CA 1
ATOM 1006 C C . MET A 1 135 ? 8.083 1.157 1.277 1.00 96.00 135 MET A C 1
ATOM 1008 O O . MET A 1 135 ? 8.889 1.459 2.157 1.00 96.00 135 MET A O 1
ATOM 1012 N N . VAL A 1 136 ? 6.793 1.509 1.349 1.00 94.25 136 VAL A N 1
ATOM 1013 C CA . VAL A 1 136 ? 6.233 2.252 2.493 1.00 94.25 136 VAL A CA 1
ATOM 1014 C C . VAL A 1 136 ? 6.334 1.426 3.776 1.00 94.25 136 VAL A C 1
ATOM 1016 O O . VAL A 1 136 ? 6.852 1.915 4.780 1.00 94.25 136 VAL A O 1
ATOM 1019 N N . LYS A 1 137 ? 5.903 0.158 3.745 1.00 93.25 137 LYS A N 1
ATOM 1020 C CA . LYS A 1 137 ? 5.981 -0.744 4.906 1.00 93.25 137 LYS A CA 1
ATOM 1021 C C . LYS A 1 137 ? 7.424 -0.979 5.360 1.00 93.25 137 LYS A C 1
ATOM 1023 O O . LYS A 1 137 ? 7.691 -0.940 6.556 1.00 93.25 137 LYS A O 1
ATOM 1028 N N . GLY A 1 138 ? 8.359 -1.166 4.429 1.00 93.00 138 GLY A N 1
ATOM 1029 C CA . GLY A 1 138 ? 9.786 -1.319 4.723 1.00 93.00 138 GLY A CA 1
ATOM 1030 C C . GLY A 1 138 ? 10.390 -0.069 5.367 1.00 93.00 138 GLY A C 1
ATOM 1031 O O . GLY A 1 138 ? 11.131 -0.168 6.346 1.00 93.00 138 GLY A O 1
ATOM 1032 N N . GLY A 1 139 ? 10.011 1.118 4.883 1.00 93.25 139 GLY A N 1
ATOM 1033 C CA . GLY A 1 139 ? 10.406 2.389 5.489 1.00 93.25 139 GLY A CA 1
ATOM 1034 C C . GLY A 1 139 ? 9.876 2.574 6.911 1.00 93.25 139 GLY A C 1
ATOM 1035 O O . GLY A 1 139 ? 10.637 2.968 7.795 1.00 93.25 139 GLY A O 1
ATOM 1036 N N . LEU A 1 140 ? 8.603 2.243 7.147 1.00 92.25 140 LEU A N 1
ATOM 1037 C CA . LEU A 1 140 ? 7.984 2.292 8.476 1.00 92.25 140 LEU A CA 1
ATOM 1038 C C . LEU A 1 140 ? 8.637 1.299 9.446 1.00 92.25 140 LEU A C 1
ATOM 1040 O O . LEU A 1 140 ? 9.012 1.690 10.549 1.00 92.25 140 LEU A O 1
ATOM 1044 N N . ALA A 1 141 ? 8.868 0.054 9.020 1.00 90.06 141 ALA A N 1
ATOM 1045 C CA . ALA A 1 141 ? 9.487 -0.977 9.854 1.00 90.06 141 ALA A CA 1
ATOM 1046 C C . ALA A 1 141 ? 10.892 -0.580 10.346 1.00 90.06 141 ALA A C 1
ATOM 1048 O O . ALA A 1 141 ? 11.277 -0.900 11.467 1.00 90.06 141 ALA A O 1
ATOM 1049 N N . ARG A 1 142 ? 11.650 0.191 9.553 1.00 89.56 142 ARG A N 1
ATOM 1050 C CA . ARG A 1 142 ? 12.960 0.732 9.964 1.00 89.56 142 ARG A CA 1
ATOM 1051 C C . ARG A 1 142 ? 12.871 1.721 11.134 1.00 89.56 142 ARG A C 1
ATOM 1053 O O . ARG A 1 142 ? 13.877 1.998 11.782 1.00 89.56 142 ARG A O 1
ATOM 1060 N N . GLN A 1 143 ? 11.700 2.302 11.367 1.00 89.25 143 GLN A N 1
ATOM 1061 C CA . GLN A 1 143 ? 11.408 3.187 12.495 1.00 89.25 143 GLN A CA 1
ATOM 1062 C C . GLN A 1 143 ? 10.594 2.489 13.589 1.00 89.25 143 GLN A C 1
ATOM 1064 O O . GLN A 1 143 ? 10.024 3.182 14.423 1.00 89.25 143 GLN A O 1
ATOM 1069 N N . ASP A 1 144 ? 10.524 1.152 13.572 1.00 87.38 144 ASP A N 1
ATOM 1070 C CA . ASP A 1 144 ? 9.648 0.367 14.452 1.00 87.38 144 ASP A CA 1
ATOM 1071 C C . ASP A 1 144 ? 8.184 0.849 14.400 1.00 87.38 144 ASP A C 1
ATOM 1073 O O . ASP A 1 144 ? 7.444 0.855 15.380 1.00 87.38 144 ASP A O 1
ATOM 1077 N N . ALA A 1 145 ? 7.770 1.316 13.218 1.00 88.94 145 ALA A N 1
ATOM 1078 C CA . ALA A 1 145 ? 6.452 1.865 12.960 1.00 88.94 145 ALA A CA 1
ATOM 1079 C C . ALA A 1 145 ? 5.658 0.958 12.014 1.00 88.94 145 ALA A C 1
ATOM 1081 O O . ALA A 1 145 ? 6.195 0.119 11.288 1.00 88.94 145 ALA A O 1
ATOM 1082 N N . SER A 1 146 ? 4.345 1.163 11.995 1.00 90.06 146 SER A N 1
ATOM 1083 C CA . SER A 1 146 ? 3.399 0.450 11.138 1.00 90.06 146 SER A CA 1
ATOM 1084 C C . SER A 1 146 ? 2.339 1.410 10.601 1.00 90.06 146 SER A C 1
ATOM 1086 O O . SER A 1 146 ? 2.222 2.555 11.051 1.00 90.06 146 SER A O 1
ATOM 1088 N N . LEU A 1 147 ? 1.584 0.962 9.595 1.00 92.31 147 LEU A N 1
ATOM 1089 C CA . LEU A 1 147 ? 0.383 1.683 9.183 1.00 92.31 147 LEU A CA 1
ATOM 1090 C C . LEU A 1 147 ? -0.619 1.686 10.349 1.00 92.31 147 LEU A C 1
ATOM 1092 O O . LEU A 1 147 ? -0.676 0.709 11.085 1.00 92.31 147 LEU A O 1
ATOM 1096 N N . PRO A 1 148 ? -1.441 2.734 10.527 1.00 93.62 148 PRO A N 1
ATOM 1097 C CA . PRO A 1 148 ? -2.392 2.779 11.641 1.00 93.62 148 PRO A CA 1
ATOM 1098 C C . PRO A 1 148 ? -3.430 1.650 11.599 1.00 93.62 148 PRO A C 1
ATOM 1100 O O . PRO A 1 148 ? -3.924 1.217 12.637 1.00 93.62 148 PRO A O 1
ATOM 1103 N N . ALA A 1 149 ? -3.763 1.185 10.397 1.00 94.88 149 ALA A N 1
ATOM 1104 C CA . ALA A 1 149 ? -4.542 -0.016 10.175 1.00 94.88 149 ALA A CA 1
ATOM 1105 C C . ALA A 1 149 ? -4.140 -0.668 8.850 1.00 94.88 149 ALA A C 1
ATOM 1107 O O . ALA A 1 149 ? -3.693 0.004 7.917 1.00 94.88 149 ALA A O 1
ATOM 1108 N N . GLU A 1 150 ? -4.339 -1.975 8.774 1.00 93.94 150 GLU A N 1
ATOM 1109 C CA . GLU A 1 150 ? -4.234 -2.781 7.566 1.00 93.94 150 GLU A CA 1
ATOM 1110 C C . GLU A 1 150 ? -5.540 -3.545 7.387 1.00 93.94 150 GLU A C 1
ATOM 1112 O O . GLU A 1 150 ? -6.104 -4.038 8.361 1.00 93.94 150 GLU A O 1
ATOM 1117 N N . VAL A 1 151 ? -6.018 -3.640 6.149 1.00 94.81 151 VAL A N 1
ATOM 1118 C CA . VAL A 1 151 ? -7.228 -4.389 5.808 1.00 94.81 151 VAL A CA 1
ATOM 1119 C C . VAL A 1 151 ? -6.844 -5.432 4.772 1.00 94.81 151 VAL A C 1
ATOM 1121 O O . VAL A 1 151 ? -6.201 -5.117 3.770 1.00 94.81 151 VAL A O 1
ATOM 1124 N N . ILE A 1 152 ? -7.190 -6.682 5.049 1.00 93.44 152 ILE A N 1
ATOM 1125 C CA . ILE A 1 152 ? -6.858 -7.849 4.235 1.00 93.44 152 ILE A CA 1
ATOM 1126 C C . ILE A 1 152 ? -8.130 -8.617 3.878 1.00 93.44 152 ILE A C 1
ATOM 1128 O O . ILE A 1 152 ? -9.188 -8.409 4.470 1.00 93.44 152 ILE A O 1
ATOM 1132 N N . GLY A 1 153 ? -8.031 -9.502 2.884 1.00 91.00 153 GLY A N 1
ATOM 1133 C CA . GLY A 1 153 ? -9.194 -10.239 2.377 1.00 91.00 153 GLY A CA 1
ATOM 1134 C C . GLY A 1 153 ? -10.155 -9.378 1.551 1.00 91.00 153 GLY A C 1
ATOM 1135 O O . GLY A 1 153 ? -11.277 -9.794 1.298 1.00 91.00 153 GLY A O 1
ATOM 1136 N N . VAL A 1 154 ? -9.719 -8.192 1.121 1.00 91.00 154 VAL A N 1
ATOM 1137 C CA . VAL A 1 154 ? -10.494 -7.279 0.275 1.00 91.00 154 VAL A CA 1
ATOM 1138 C C . VAL A 1 154 ? -9.958 -7.261 -1.153 1.00 91.00 154 VAL A C 1
ATOM 1140 O O . VAL A 1 154 ? -8.781 -7.551 -1.395 1.00 91.00 154 VAL A O 1
ATOM 1143 N N . SER A 1 155 ? -10.825 -6.926 -2.108 1.00 86.50 155 SER A N 1
ATOM 1144 C CA . SER A 1 155 ? -10.417 -6.724 -3.496 1.00 86.50 155 SER A CA 1
ATOM 1145 C C . SER A 1 155 ? -9.515 -5.487 -3.616 1.00 86.50 155 SER A C 1
ATOM 1147 O O . SER A 1 155 ? -9.395 -4.665 -2.706 1.00 86.50 155 SER A O 1
ATOM 1149 N N . ARG A 1 156 ? -8.871 -5.332 -4.773 1.00 81.69 156 ARG A N 1
ATOM 1150 C CA . ARG A 1 156 ? -8.051 -4.148 -5.061 1.00 81.69 156 ARG A CA 1
ATOM 1151 C C . ARG A 1 156 ? -8.854 -2.855 -5.237 1.00 81.69 156 ARG A C 1
ATOM 1153 O O . ARG A 1 156 ? -8.233 -1.798 -5.227 1.00 81.69 156 ARG A O 1
ATOM 1160 N N . GLU A 1 157 ? -10.165 -2.971 -5.425 1.00 83.81 157 GLU A N 1
ATOM 1161 C CA . GLU A 1 157 ? -11.089 -1.862 -5.678 1.00 83.81 157 GLU A CA 1
ATOM 1162 C C . GLU A 1 157 ? -11.671 -1.293 -4.370 1.00 83.81 157 GLU A C 1
ATOM 1164 O O . GLU A 1 157 ? -12.409 -0.311 -4.399 1.00 83.81 157 GLU A O 1
ATOM 1169 N N . VAL A 1 158 ? -11.327 -1.884 -3.217 1.00 88.38 158 VAL A N 1
ATOM 1170 C CA . VAL A 1 158 ? -11.720 -1.362 -1.907 1.00 88.38 158 VAL A CA 1
ATOM 1171 C C . VAL A 1 158 ? -10.759 -0.257 -1.482 1.00 88.38 158 VAL A C 1
ATOM 1173 O O . VAL A 1 158 ? -9.571 -0.493 -1.244 1.00 88.38 158 VAL A O 1
ATOM 1176 N N . GLU A 1 159 ? -11.284 0.955 -1.336 1.00 90.19 159 GLU A N 1
ATOM 1177 C CA . GLU A 1 159 ? -10.576 2.059 -0.701 1.00 90.19 159 GLU A CA 1
ATOM 1178 C C . GLU A 1 159 ? -10.725 1.983 0.818 1.00 90.19 159 GLU A C 1
ATOM 1180 O O . GLU A 1 159 ? -11.812 1.764 1.354 1.00 90.19 159 GLU A O 1
ATOM 1185 N N . VAL A 1 160 ? -9.604 2.198 1.510 1.00 93.44 160 VAL A N 1
ATOM 1186 C CA . VAL A 1 160 ? -9.548 2.280 2.968 1.00 93.44 160 VAL A CA 1
ATOM 1187 C C . VAL A 1 160 ? -9.127 3.688 3.362 1.00 93.44 160 VAL A C 1
ATOM 1189 O O . VAL A 1 160 ? -7.981 4.088 3.138 1.00 93.44 160 VAL A O 1
ATOM 1192 N N . THR A 1 161 ? -10.030 4.431 3.994 1.00 95.00 161 THR A N 1
ATOM 1193 C CA . THR A 1 161 ? -9.757 5.790 4.476 1.00 95.00 161 THR A CA 1
ATOM 1194 C C . THR A 1 161 ? -9.730 5.806 5.996 1.00 95.00 161 THR A C 1
ATOM 1196 O O . THR A 1 161 ? -10.666 5.364 6.661 1.00 95.00 161 THR A O 1
ATOM 1199 N N . LEU A 1 162 ? -8.663 6.362 6.570 1.00 95.69 162 LEU A N 1
ATOM 1200 C CA . LEU A 1 162 ? -8.491 6.451 8.018 1.00 95.69 162 LEU A CA 1
ATOM 1201 C C . LEU A 1 162 ? -8.681 7.890 8.488 1.00 95.69 162 LEU A C 1
ATOM 1203 O O . LEU A 1 162 ? -7.980 8.797 8.038 1.00 95.69 162 LEU A O 1
ATOM 1207 N N . ARG A 1 163 ? -9.575 8.098 9.455 1.00 96.00 163 ARG A N 1
ATOM 1208 C CA . ARG A 1 163 ? -9.758 9.384 10.134 1.00 96.00 163 ARG A CA 1
ATOM 1209 C C . ARG A 1 163 ? -9.433 9.236 11.612 1.00 96.00 163 ARG A C 1
ATOM 1211 O O . ARG A 1 163 ? -10.197 8.648 12.373 1.00 96.00 163 ARG A O 1
ATOM 1218 N N . ARG A 1 164 ? -8.306 9.800 12.041 1.00 93.88 164 ARG A N 1
ATOM 1219 C CA . ARG A 1 164 ? -7.963 9.882 13.467 1.00 93.88 164 ARG A CA 1
ATOM 1220 C C . ARG A 1 164 ? -8.781 10.981 14.148 1.00 93.88 164 ARG A C 1
ATOM 1222 O O . ARG A 1 164 ? -8.947 12.059 13.586 1.00 93.88 164 ARG A O 1
ATOM 1229 N N . GLN A 1 165 ? -9.240 10.697 15.363 1.00 94.81 165 GLN A N 1
ATOM 1230 C CA . GLN A 1 165 ? -9.923 11.630 16.262 1.00 94.81 165 GLN A CA 1
ATOM 1231 C C . GLN A 1 165 ? -9.241 11.583 17.640 1.00 94.81 165 GLN A C 1
ATOM 1233 O O . GLN A 1 165 ? -9.727 10.900 18.550 1.00 94.81 165 GLN A O 1
ATOM 1238 N N . PRO A 1 166 ? -8.059 12.217 17.791 1.00 91.88 166 PRO A N 1
ATOM 1239 C CA . PRO A 1 166 ? -7.275 12.165 19.025 1.00 91.88 166 PRO A CA 1
ATOM 1240 C C . PRO A 1 166 ? -8.046 12.640 20.261 1.00 91.88 166 PRO A C 1
ATOM 1242 O O . PRO A 1 166 ? -7.906 12.050 21.326 1.00 91.88 166 PRO A O 1
ATOM 1245 N N . GLU A 1 167 ? -8.900 13.650 20.104 1.00 94.69 167 GLU A N 1
ATOM 1246 C CA . GLU A 1 167 ? -9.779 14.209 21.135 1.00 94.69 167 GLU A CA 1
ATOM 1247 C C . GLU A 1 167 ? -10.791 13.199 21.694 1.00 94.69 167 GLU A C 1
ATOM 1249 O O . GLU A 1 167 ? -11.259 13.339 22.822 1.00 94.69 167 GLU A O 1
ATOM 1254 N N . HIS A 1 168 ? -11.092 12.157 20.920 1.00 94.88 168 HIS A N 1
ATOM 1255 C CA . HIS A 1 168 ? -11.979 11.061 21.295 1.00 94.88 168 HIS A CA 1
ATOM 1256 C C . HIS A 1 168 ? -11.218 9.751 21.535 1.00 94.88 168 HIS A C 1
ATOM 1258 O O . HIS A 1 168 ? -11.849 8.710 21.674 1.00 94.88 168 HIS A O 1
ATOM 1264 N N . ASN A 1 169 ? -9.878 9.779 21.548 1.00 95.69 169 ASN A N 1
ATOM 1265 C CA . ASN A 1 169 ? -9.029 8.589 21.631 1.00 95.69 169 ASN A CA 1
ATOM 1266 C C . ASN A 1 169 ? -9.457 7.483 20.657 1.00 95.69 169 ASN A C 1
ATOM 1268 O O . ASN A 1 169 ? -9.515 6.317 21.031 1.00 95.69 169 ASN A O 1
ATOM 1272 N N . ARG A 1 170 ? -9.754 7.835 19.401 1.00 96.75 170 ARG A N 1
ATOM 1273 C CA . ARG A 1 170 ? -10.234 6.847 18.430 1.00 96.75 170 ARG A CA 1
ATOM 1274 C C . ARG A 1 170 ? -9.792 7.107 17.000 1.00 96.75 170 ARG A C 1
ATOM 1276 O O . ARG A 1 170 ? -9.234 8.156 16.667 1.00 96.75 170 ARG A O 1
ATOM 1283 N N . MET A 1 171 ? -10.050 6.131 16.148 1.00 97.44 171 MET A N 1
ATOM 1284 C CA . MET A 1 171 ? -9.885 6.198 14.704 1.00 97.44 171 MET A CA 1
ATOM 1285 C C . MET A 1 171 ? -11.112 5.599 14.028 1.00 97.44 171 MET A C 1
ATOM 1287 O O . MET A 1 171 ? -11.609 4.559 14.445 1.00 97.44 171 MET A O 1
ATOM 1291 N N . MET A 1 172 ? -11.576 6.254 12.973 1.00 97.94 172 MET A N 1
ATOM 1292 C CA . MET A 1 172 ? -12.613 5.740 12.089 1.00 97.94 172 MET A CA 1
ATOM 1293 C C . MET A 1 172 ? -11.941 5.159 10.848 1.00 97.94 172 MET A C 1
ATOM 1295 O O . MET A 1 172 ? -11.052 5.790 10.270 1.00 97.94 172 MET A O 1
ATOM 1299 N N . VAL A 1 173 ? -12.365 3.966 10.460 1.00 97.69 173 VAL A N 1
ATOM 1300 C CA . VAL A 1 173 ? -11.890 3.236 9.289 1.00 97.69 173 VAL A CA 1
ATOM 1301 C C . VAL A 1 173 ? -13.075 3.126 8.342 1.00 97.69 173 VAL A C 1
ATOM 1303 O O . VAL A 1 173 ? -14.043 2.432 8.642 1.00 97.69 173 VAL A O 1
ATOM 1306 N N . HIS A 1 174 ? -13.018 3.854 7.233 1.00 97.56 174 HIS A N 1
ATOM 1307 C CA . HIS A 1 174 ? -14.010 3.773 6.168 1.00 97.56 174 HIS A CA 1
ATOM 1308 C C . HIS A 1 174 ? -13.535 2.774 5.119 1.00 97.56 174 HIS A C 1
ATOM 1310 O O . HIS A 1 174 ? -12.372 2.815 4.717 1.00 97.56 174 HIS A O 1
ATOM 1316 N N . LEU A 1 175 ? -14.446 1.911 4.686 1.00 96.06 175 LEU A N 1
ATOM 1317 C CA . LEU A 1 175 ? -14.236 0.909 3.651 1.00 96.06 175 LEU A CA 1
ATOM 1318 C C . LEU A 1 175 ? -15.242 1.178 2.548 1.00 96.06 175 LEU A C 1
ATOM 1320 O O . LEU A 1 175 ? -16.440 1.151 2.810 1.00 96.06 175 LEU A O 1
ATOM 1324 N N . LEU A 1 176 ? -14.770 1.471 1.344 1.00 93.06 176 LEU A N 1
ATOM 1325 C CA . LEU A 1 176 ? -15.627 1.742 0.197 1.00 93.06 176 LEU A CA 1
ATOM 1326 C C . LEU A 1 176 ? -15.231 0.799 -0.935 1.00 93.06 176 LEU A C 1
ATOM 1328 O O . LEU A 1 176 ? -14.136 0.928 -1.475 1.00 93.06 176 LEU A O 1
ATOM 1332 N N . ASP A 1 177 ? -16.098 -0.157 -1.260 1.00 89.88 177 ASP A N 1
ATOM 1333 C CA . ASP A 1 177 ? -15.938 -1.009 -2.433 1.00 89.88 177 ASP A CA 1
ATOM 1334 C C . ASP A 1 177 ? -16.434 -0.255 -3.661 1.00 89.88 177 ASP A C 1
ATOM 1336 O O . ASP A 1 177 ? -17.617 0.073 -3.788 1.00 89.88 177 ASP A O 1
ATOM 1340 N N . TYR A 1 178 ? -15.510 0.048 -4.565 1.00 84.12 178 TYR A N 1
ATOM 1341 C CA . TYR A 1 178 ? -15.871 0.654 -5.829 1.00 84.12 178 TYR A CA 1
ATOM 1342 C C . TYR A 1 178 ? -16.175 -0.385 -6.924 1.00 84.12 178 TYR A C 1
ATOM 1344 O O . TYR A 1 178 ? -16.540 0.013 -8.037 1.00 84.12 178 TYR A O 1
ATOM 1352 N N . ASP A 1 179 ? -16.042 -1.689 -6.660 1.00 80.81 179 ASP A N 1
ATOM 1353 C CA . ASP A 1 179 ? -16.396 -2.740 -7.613 1.00 80.81 179 ASP A CA 1
ATOM 1354 C C . ASP A 1 179 ? -17.919 -2.912 -7.715 1.00 80.81 179 ASP A C 1
ATOM 1356 O O . ASP A 1 179 ? -18.543 -3.713 -7.028 1.00 80.81 179 ASP A O 1
ATOM 1360 N N . THR A 1 180 ? -18.533 -2.199 -8.658 1.00 75.06 180 THR A N 1
ATOM 1361 C CA . THR A 1 180 ? -19.975 -2.295 -8.937 1.00 75.06 180 THR A CA 1
ATOM 1362 C C . THR A 1 180 ? -20.430 -3.642 -9.513 1.00 75.06 180 THR A C 1
ATOM 1364 O O . THR A 1 180 ? -21.615 -3.809 -9.802 1.00 75.06 180 THR A O 1
ATOM 1367 N N . LYS A 1 181 ? -19.509 -4.585 -9.745 1.00 77.50 181 LYS A N 1
ATOM 1368 C CA . LYS A 1 181 ? -19.790 -5.927 -10.269 1.00 77.50 181 LYS A CA 1
ATOM 1369 C C . LYS A 1 181 ? -19.580 -7.016 -9.215 1.00 77.50 181 LYS A C 1
ATOM 1371 O O . LYS A 1 181 ? -19.865 -8.174 -9.520 1.00 77.50 181 LYS A O 1
ATOM 1376 N N . SER A 1 182 ? -19.056 -6.679 -8.035 1.00 80.12 182 SER A N 1
ATOM 1377 C CA . SER A 1 182 ? -18.894 -7.623 -6.932 1.00 80.12 182 SER A CA 1
ATOM 1378 C C . SER A 1 182 ? -20.248 -7.889 -6.258 1.00 80.12 182 SER A C 1
ATOM 1380 O O . SER A 1 182 ? -21.134 -7.036 -6.250 1.00 80.12 182 SER A O 1
ATOM 1382 N N . ASP A 1 183 ? -20.408 -9.065 -5.643 1.00 86.38 183 ASP A N 1
ATOM 1383 C CA . ASP A 1 183 ? -21.530 -9.348 -4.727 1.00 86.38 183 ASP A CA 1
ATOM 1384 C C . ASP A 1 183 ? -21.243 -8.798 -3.309 1.00 86.38 183 ASP A C 1
ATOM 1386 O O . ASP A 1 183 ? -21.635 -9.405 -2.303 1.00 86.38 183 ASP A O 1
ATOM 1390 N N . GLY A 1 184 ? -20.474 -7.709 -3.225 1.00 90.25 184 GLY A N 1
ATOM 1391 C CA . GLY A 1 184 ? -19.938 -7.145 -1.995 1.00 90.25 184 GLY A CA 1
ATOM 1392 C C . GLY A 1 184 ? -18.653 -7.810 -1.494 1.00 90.25 184 GLY A C 1
ATOM 1393 O O . GLY A 1 184 ? -18.168 -8.831 -1.997 1.00 90.25 184 GLY A O 1
ATOM 1394 N N . VAL A 1 185 ? -18.111 -7.217 -0.436 1.00 93.88 185 VAL A N 1
ATOM 1395 C CA . VAL A 1 185 ? -16.903 -7.649 0.262 1.00 93.88 185 VAL A CA 1
ATOM 1396 C C . VAL A 1 185 ? -17.267 -8.655 1.343 1.00 93.88 185 VAL A C 1
ATOM 1398 O O . VAL A 1 185 ? -18.141 -8.400 2.171 1.00 93.88 185 VAL A O 1
ATOM 1401 N N . LYS A 1 186 ? -16.567 -9.795 1.354 1.00 95.00 186 LYS A N 1
ATOM 1402 C CA . LYS A 1 186 ? -16.831 -10.897 2.286 1.00 95.00 186 LYS A CA 1
ATOM 1403 C C . LYS A 1 186 ? -15.583 -11.324 3.035 1.00 95.00 186 LYS A C 1
ATOM 1405 O O . LYS A 1 186 ? -14.533 -11.521 2.427 1.00 95.00 186 LYS A O 1
ATOM 1410 N N . GLY A 1 187 ? -15.716 -11.522 4.346 1.00 93.25 187 GLY A N 1
ATOM 1411 C CA . GLY A 1 187 ? -14.641 -12.062 5.185 1.00 93.25 187 GLY A CA 1
ATOM 1412 C C . GLY A 1 187 ? -13.410 -11.159 5.315 1.00 93.25 187 GLY A C 1
ATOM 1413 O O . GLY A 1 187 ? -12.308 -11.669 5.521 1.00 93.25 187 GLY A O 1
ATOM 1414 N N . ALA A 1 188 ? -13.586 -9.841 5.195 1.00 96.38 188 ALA A N 1
ATOM 1415 C CA . ALA A 1 188 ? -12.509 -8.886 5.411 1.00 96.38 188 ALA A CA 1
ATOM 1416 C C . ALA A 1 188 ? -11.993 -8.947 6.859 1.00 96.38 188 ALA A C 1
ATOM 1418 O O . ALA A 1 188 ? -12.747 -9.155 7.814 1.00 96.38 188 ALA A O 1
ATOM 1419 N N . GLU A 1 189 ? -10.695 -8.729 7.030 1.00 97.38 189 GLU A N 1
ATOM 1420 C CA . GLU A 1 189 ? -10.053 -8.652 8.340 1.00 97.38 189 GLU A CA 1
ATOM 1421 C C . GLU A 1 189 ? -9.267 -7.350 8.447 1.00 97.38 189 GLU A C 1
ATOM 1423 O O . GLU A 1 189 ? -8.601 -6.925 7.503 1.00 97.38 189 GLU A O 1
ATOM 1428 N N . MET A 1 190 ? -9.354 -6.714 9.610 1.00 97.19 190 MET A N 1
ATOM 1429 C CA . MET A 1 190 ? -8.605 -5.514 9.939 1.00 97.19 190 MET A CA 1
ATOM 1430 C C . MET A 1 19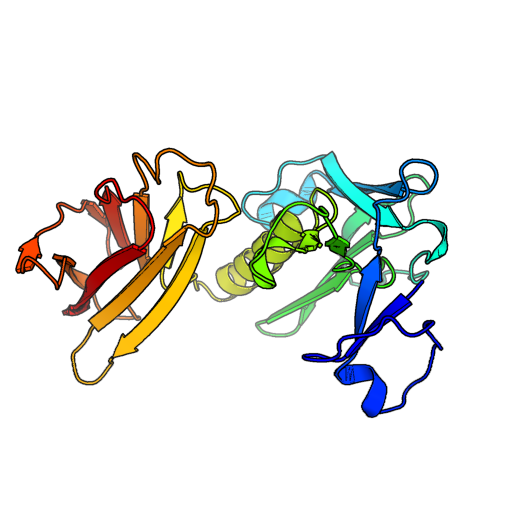0 ? -7.586 -5.816 11.028 1.00 97.19 190 MET A C 1
ATOM 1432 O O . MET A 1 190 ? -7.919 -6.410 12.051 1.00 97.19 190 MET A O 1
ATOM 1436 N N . ILE A 1 191 ? -6.373 -5.308 10.849 1.00 96.62 191 ILE A N 1
ATOM 1437 C CA . ILE A 1 191 ? -5.347 -5.227 11.883 1.00 96.62 191 ILE A CA 1
ATOM 1438 C C . ILE A 1 191 ? -5.164 -3.749 12.220 1.00 96.62 191 ILE A C 1
ATOM 1440 O O . ILE A 1 191 ? -4.641 -2.989 11.409 1.00 96.62 191 ILE A O 1
ATOM 1444 N N . ALA A 1 192 ? -5.608 -3.331 13.401 1.00 96.06 192 ALA A N 1
ATOM 1445 C CA . ALA A 1 192 ? -5.432 -1.972 13.901 1.00 96.06 192 ALA A CA 1
ATOM 1446 C C . ALA A 1 192 ? -4.193 -1.882 14.797 1.00 96.06 192 ALA A C 1
ATOM 1448 O O . ALA A 1 192 ? -3.956 -2.764 15.624 1.00 96.06 192 ALA A O 1
ATOM 1449 N N . HIS A 1 193 ? -3.435 -0.794 14.660 1.00 94.62 193 HIS A N 1
ATOM 1450 C CA . HIS A 1 193 ? -2.260 -0.499 15.478 1.00 94.62 193 HIS A CA 1
ATOM 1451 C C . HIS A 1 193 ? -2.535 0.770 16.293 1.00 94.62 193 HIS A C 1
ATOM 1453 O O . HIS A 1 193 ? -2.665 1.873 15.748 1.00 94.62 193 HIS A O 1
ATOM 1459 N N . ALA A 1 194 ? -2.663 0.604 17.607 1.00 93.19 194 ALA A N 1
ATOM 1460 C CA . ALA A 1 194 ? -2.859 1.691 18.550 1.00 93.19 194 ALA A CA 1
ATOM 1461 C C . ALA A 1 194 ? -1.641 2.638 18.542 1.00 93.19 194 ALA A C 1
ATOM 1463 O O . ALA A 1 194 ? -0.511 2.202 18.301 1.00 93.19 194 ALA A O 1
ATOM 1464 N N . PRO A 1 195 ? -1.840 3.943 18.803 1.00 91.94 195 PRO A N 1
ATOM 1465 C CA . PRO A 1 195 ? -0.730 4.863 19.033 1.00 91.94 195 PRO A CA 1
ATOM 1466 C C . PRO A 1 195 ? 0.188 4.384 20.166 1.00 91.94 195 PRO A C 1
ATOM 1468 O O . PRO A 1 195 ? -0.251 3.671 21.066 1.00 91.94 195 PRO A O 1
ATOM 1471 N N . GLU A 1 196 ? 1.447 4.826 20.146 1.00 89.44 196 GLU A N 1
ATOM 1472 C CA . GLU A 1 196 ? 2.434 4.481 21.174 1.00 89.44 196 GLU A CA 1
ATOM 1473 C C . GLU A 1 196 ? 1.893 4.732 22.592 1.00 89.44 196 GLU A C 1
ATOM 1475 O O . GLU A 1 196 ? 1.317 5.785 22.879 1.00 89.44 196 GLU A O 1
ATOM 1480 N N . GLY A 1 197 ? 2.065 3.738 23.467 1.00 90.62 197 GLY A N 1
ATOM 1481 C CA . GLY A 1 197 ? 1.608 3.787 24.856 1.00 90.62 197 GLY A CA 1
ATOM 1482 C C . GLY A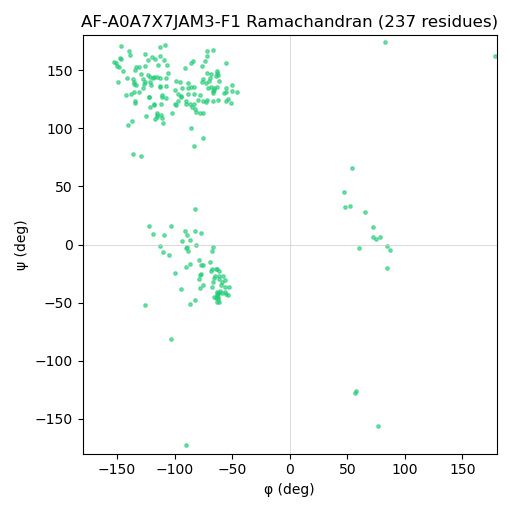 1 197 ? 0.113 3.535 25.067 1.00 90.62 197 GLY A C 1
ATOM 1483 O O . GLY A 1 197 ? -0.338 3.676 26.199 1.00 90.62 197 GLY A O 1
ATOM 1484 N N . LYS A 1 198 ? -0.646 3.170 24.024 1.00 92.69 198 LYS A N 1
ATOM 1485 C CA . LYS A 1 198 ? -2.077 2.845 24.123 1.00 92.69 198 LYS A CA 1
ATOM 1486 C C . LYS A 1 198 ? -2.375 1.401 23.748 1.00 92.69 198 LYS A C 1
ATOM 1488 O O . LYS A 1 198 ? -1.625 0.767 23.003 1.00 92.69 198 LYS A O 1
ATOM 1493 N N . THR A 1 199 ? -3.523 0.915 24.203 1.00 94.31 199 THR A N 1
ATOM 1494 C CA . THR A 1 199 ? -4.084 -0.381 23.798 1.00 94.31 199 THR A CA 1
ATOM 1495 C C . THR A 1 199 ? -5.448 -0.216 23.144 1.00 94.31 199 THR A C 1
ATOM 1497 O O . THR A 1 199 ? -6.097 0.821 23.273 1.00 94.31 199 THR A O 1
ATOM 1500 N N . VAL A 1 200 ? -5.890 -1.234 22.402 1.00 95.25 200 VAL A N 1
ATOM 1501 C CA . VAL A 1 200 ? -7.226 -1.236 21.794 1.00 95.25 200 VAL A CA 1
ATOM 1502 C C . VAL A 1 200 ? -8.260 -1.578 22.854 1.00 95.25 200 VAL A C 1
ATOM 1504 O O . VAL A 1 200 ? -8.296 -2.700 23.349 1.00 95.25 200 VAL A O 1
ATOM 1507 N N . LYS A 1 201 ? -9.111 -0.605 23.170 1.00 95.00 201 LYS A N 1
ATOM 1508 C CA . LYS A 1 201 ? -10.199 -0.746 24.136 1.00 95.00 201 LYS A CA 1
ATOM 1509 C C . LYS A 1 201 ? -11.425 -1.392 23.503 1.00 95.00 201 LYS A C 1
ATOM 1511 O O . LYS A 1 201 ? -12.042 -2.285 24.077 1.00 95.00 201 LYS A O 1
ATOM 1516 N N . ARG A 1 202 ? -11.815 -0.889 22.330 1.00 96.44 202 ARG A N 1
ATOM 1517 C CA . ARG A 1 202 ? -13.082 -1.233 21.681 1.00 96.44 202 ARG A CA 1
ATOM 1518 C C . ARG A 1 202 ? -12.939 -1.160 20.170 1.00 96.44 202 ARG A C 1
ATOM 1520 O O . ARG A 1 202 ? -12.331 -0.232 19.645 1.00 96.44 202 ARG A O 1
ATOM 1527 N N . VAL A 1 203 ? -13.550 -2.115 19.481 1.00 97.94 203 VAL A N 1
ATOM 1528 C CA . VAL A 1 203 ? -13.790 -2.072 18.037 1.00 97.94 203 VAL A CA 1
ATOM 1529 C C . VAL A 1 203 ? -15.295 -2.203 17.852 1.00 97.94 203 VAL A C 1
ATOM 1531 O O . VAL A 1 203 ? -15.877 -3.128 18.411 1.00 97.94 203 VAL A O 1
ATOM 1534 N N . PHE A 1 204 ? -15.943 -1.293 17.127 1.00 98.12 204 PHE A N 1
ATOM 1535 C CA . PHE A 1 204 ? -17.403 -1.320 16.982 1.00 98.12 204 PHE A CA 1
ATOM 1536 C C . PHE A 1 204 ? -17.891 -0.683 15.679 1.00 98.12 204 PHE A C 1
ATOM 1538 O O . PHE A 1 204 ? -17.207 0.151 15.080 1.00 98.12 204 PHE A O 1
ATOM 1545 N N . TYR A 1 205 ? -19.094 -1.070 15.259 1.00 98.25 205 TYR A N 1
ATOM 1546 C CA . TYR A 1 205 ? -19.811 -0.439 14.154 1.00 98.25 205 TYR A CA 1
ATOM 1547 C C . TYR A 1 205 ? -20.621 0.752 14.679 1.00 98.25 205 TYR A C 1
ATOM 1549 O O . TYR A 1 205 ? -21.460 0.569 15.559 1.00 98.25 205 TYR A O 1
ATOM 1557 N N . PRO A 1 206 ? -20.384 1.978 14.194 1.00 96.69 206 PRO A N 1
ATOM 1558 C CA . PRO A 1 206 ? -20.995 3.184 14.752 1.00 96.69 206 PRO A CA 1
ATOM 1559 C C . PRO A 1 206 ? -22.458 3.394 14.339 1.00 96.69 206 PRO A C 1
ATOM 1561 O O . PRO A 1 206 ? -23.153 4.178 14.976 1.00 96.69 206 PRO A O 1
ATOM 1564 N N . ASP A 1 207 ? -22.927 2.731 13.283 1.00 96.19 207 ASP A N 1
ATOM 1565 C CA . ASP A 1 207 ? -24.321 2.746 12.828 1.00 96.19 207 ASP A CA 1
ATOM 1566 C C . ASP A 1 207 ? -25.233 1.893 13.722 1.00 96.19 207 ASP A C 1
ATOM 1568 O O . ASP A 1 207 ? -26.383 2.262 13.955 1.00 96.19 207 ASP A O 1
ATOM 1572 N N . THR A 1 208 ? -24.718 0.778 14.249 1.00 96.44 208 THR A N 1
ATOM 1573 C CA . THR A 1 208 ? -25.477 -0.149 15.107 1.00 96.44 208 THR A CA 1
ATOM 1574 C C . THR A 1 208 ? -24.995 -0.197 16.557 1.00 96.44 208 THR A C 1
ATOM 1576 O O . THR A 1 208 ? -25.544 -0.961 17.350 1.00 96.44 208 THR A O 1
ATOM 1579 N N . ASP A 1 209 ? -23.945 0.556 16.897 1.00 96.38 209 ASP A N 1
ATOM 1580 C CA . ASP A 1 209 ? -23.214 0.500 18.174 1.00 96.38 209 ASP A CA 1
ATOM 1581 C C . ASP A 1 209 ? -22.842 -0.935 18.599 1.00 96.38 209 ASP A C 1
ATOM 1583 O O . ASP A 1 209 ? -22.818 -1.292 19.775 1.00 96.38 209 ASP A O 1
ATOM 1587 N N . THR A 1 210 ? -22.594 -1.805 17.616 1.00 97.56 210 THR A N 1
ATOM 1588 C CA . THR A 1 210 ? -22.339 -3.228 17.857 1.00 97.56 210 THR A CA 1
ATOM 1589 C C . THR A 1 210 ? -20.848 -3.495 17.946 1.00 97.56 210 THR A C 1
ATOM 1591 O O . THR A 1 210 ? -20.098 -3.163 17.027 1.00 97.56 210 THR A O 1
ATOM 1594 N N . ASP A 1 211 ? -20.434 -4.151 19.027 1.00 97.81 211 ASP A N 1
ATOM 1595 C CA . ASP A 1 211 ? -19.039 -4.524 19.239 1.00 97.81 211 ASP A CA 1
ATOM 1596 C C . ASP A 1 211 ? -18.574 -5.599 18.254 1.00 97.81 211 ASP A C 1
ATOM 1598 O O . ASP A 1 211 ? -19.231 -6.620 18.027 1.00 97.81 211 ASP A O 1
ATOM 1602 N N . VAL A 1 212 ? -17.379 -5.385 17.716 1.00 97.25 212 VAL A N 1
ATOM 1603 C CA . VAL A 1 212 ? -16.646 -6.349 16.904 1.00 97.25 212 VAL A CA 1
ATOM 1604 C C . VAL A 1 212 ? -15.694 -7.101 17.814 1.00 97.25 212 VAL A C 1
ATOM 1606 O O . VAL A 1 212 ? -14.886 -6.503 18.521 1.00 97.25 212 VAL A O 1
ATOM 1609 N N . LYS A 1 213 ? -15.752 -8.433 17.786 1.00 95.75 213 LYS A N 1
ATOM 1610 C CA . LYS A 1 213 ? -14.768 -9.249 18.499 1.00 95.75 213 LYS A CA 1
ATOM 1611 C C . LYS A 1 213 ? -13.398 -9.080 17.852 1.00 95.75 213 LYS A C 1
ATOM 1613 O O . LYS A 1 213 ? -13.262 -9.229 16.638 1.00 95.75 213 LYS A O 1
ATOM 1618 N N . PHE A 1 214 ? -12.389 -8.848 18.680 1.00 96.81 214 PHE A N 1
ATOM 1619 C CA . PHE A 1 214 ? -11.006 -8.736 18.244 1.00 96.81 214 PHE A CA 1
ATOM 1620 C C . PHE A 1 214 ? -10.076 -9.549 19.142 1.00 96.81 214 PHE A C 1
ATOM 1622 O O . PHE A 1 214 ? -10.365 -9.785 20.316 1.00 96.81 214 PHE A O 1
ATOM 1629 N N . ALA A 1 215 ? -8.959 -9.988 18.571 1.00 96.06 215 ALA A N 1
ATOM 1630 C CA . ALA A 1 215 ? -7.834 -10.545 19.303 1.00 96.06 215 ALA A CA 1
ATOM 1631 C C . ALA A 1 215 ? -6.778 -9.449 19.458 1.00 96.06 215 ALA A C 1
ATOM 1633 O O . ALA A 1 215 ? -6.298 -8.915 18.458 1.00 96.06 215 ALA A O 1
ATOM 1634 N N . ALA A 1 216 ? -6.447 -9.101 20.700 1.00 92.44 216 ALA A N 1
ATOM 1635 C CA . ALA A 1 216 ? -5.428 -8.104 21.001 1.00 92.44 216 ALA A CA 1
ATOM 1636 C C . ALA A 1 216 ? -4.091 -8.760 21.351 1.00 92.44 216 ALA A C 1
ATOM 1638 O O . ALA A 1 216 ? -4.055 -9.755 22.073 1.00 92.44 216 ALA A O 1
ATOM 1639 N N . ASP A 1 217 ? -3.006 -8.159 20.874 1.00 88.81 217 ASP A N 1
ATOM 1640 C CA . ASP A 1 217 ? -1.637 -8.479 21.267 1.00 88.81 217 ASP A CA 1
ATOM 1641 C C . ASP A 1 217 ? -0.832 -7.176 21.374 1.00 88.81 217 ASP A C 1
ATOM 1643 O O . ASP A 1 217 ? -0.496 -6.532 20.374 1.00 88.81 217 ASP A O 1
ATOM 1647 N N . GLY A 1 218 ? -0.603 -6.724 22.609 1.00 83.50 218 GLY A N 1
ATOM 1648 C CA . GLY A 1 218 ? -0.028 -5.408 22.887 1.00 83.50 218 GLY A CA 1
ATOM 1649 C C . GLY A 1 218 ? -0.847 -4.267 22.267 1.00 83.50 218 GLY A C 1
ATOM 1650 O O . GLY A 1 218 ? -2.058 -4.174 22.455 1.00 83.50 218 GLY A O 1
ATOM 1651 N N . GLY A 1 219 ? -0.182 -3.391 21.509 1.00 86.00 219 GLY A N 1
ATOM 1652 C CA . GLY A 1 219 ? -0.818 -2.283 20.785 1.00 86.00 219 GLY A CA 1
ATOM 1653 C C . GLY A 1 219 ? -1.540 -2.692 19.494 1.00 86.00 219 GLY A C 1
ATOM 1654 O O . GLY A 1 219 ? -1.907 -1.818 18.715 1.00 86.00 219 GLY A O 1
ATOM 1655 N N . ARG A 1 220 ? -1.717 -3.989 19.213 1.00 93.06 220 ARG A N 1
ATOM 1656 C CA . ARG A 1 220 ? -2.348 -4.490 17.982 1.00 93.06 220 ARG A CA 1
ATOM 1657 C C . ARG A 1 220 ? -3.680 -5.161 18.272 1.00 93.06 220 ARG A C 1
ATOM 1659 O O . ARG A 1 220 ? -3.795 -5.880 19.258 1.00 93.06 220 ARG A O 1
ATOM 1666 N N . ALA A 1 221 ? -4.655 -4.986 17.383 1.00 95.44 221 ALA A N 1
ATOM 1667 C CA . ALA A 1 221 ? -5.919 -5.719 17.417 1.00 95.44 221 ALA A CA 1
ATOM 1668 C C . ALA A 1 221 ? -6.299 -6.242 16.031 1.00 95.44 221 ALA A C 1
ATOM 1670 O O . ALA A 1 221 ? -6.442 -5.458 15.094 1.00 95.44 221 ALA A O 1
ATOM 1671 N N . ALA A 1 222 ? -6.500 -7.555 15.923 1.00 97.31 222 ALA A N 1
ATOM 1672 C CA . ALA A 1 222 ? -7.029 -8.211 14.733 1.00 97.31 222 ALA A CA 1
ATOM 1673 C C . ALA A 1 222 ? -8.537 -8.444 14.892 1.00 97.31 222 ALA A C 1
ATOM 1675 O O . ALA A 1 222 ? -8.970 -9.078 15.857 1.00 97.31 222 ALA A O 1
ATOM 1676 N N . ALA A 1 223 ? -9.338 -7.931 13.963 1.00 97.25 223 ALA A N 1
ATOM 1677 C CA . ALA A 1 223 ? -10.794 -7.980 13.999 1.00 97.25 223 ALA A CA 1
ATOM 1678 C C . ALA A 1 223 ? -11.351 -8.481 12.664 1.00 97.25 223 ALA A C 1
ATOM 1680 O O . ALA A 1 223 ? -10.996 -7.969 11.601 1.00 97.25 223 ALA A O 1
ATOM 1681 N N . LYS A 1 224 ? -12.268 -9.452 12.721 1.00 97.25 224 LYS A N 1
ATOM 1682 C CA . LYS A 1 224 ? -13.039 -9.866 11.543 1.00 97.25 224 LYS A CA 1
ATOM 1683 C C . LYS A 1 224 ? -14.170 -8.880 11.316 1.00 97.25 224 LYS A C 1
ATOM 1685 O O . LYS A 1 224 ? -14.980 -8.654 12.216 1.00 97.25 224 LYS A O 1
ATOM 1690 N N . LEU A 1 225 ? -14.211 -8.313 10.123 1.00 96.88 225 LEU A N 1
ATOM 1691 C CA . LEU A 1 225 ? -15.238 -7.369 9.729 1.00 96.88 225 LEU A CA 1
ATOM 1692 C C . LEU A 1 225 ? -16.460 -8.119 9.195 1.00 96.88 225 LEU A C 1
ATOM 1694 O O . LEU A 1 225 ? -16.366 -9.273 8.771 1.00 96.88 225 LEU A O 1
ATOM 1698 N N . ARG A 1 226 ? -17.619 -7.470 9.263 1.00 96.38 226 ARG A N 1
ATOM 1699 C CA . ARG A 1 226 ? -18.846 -7.964 8.647 1.00 96.38 226 ARG A CA 1
ATOM 1700 C C . ARG A 1 226 ? -18.755 -7.791 7.136 1.00 96.38 226 ARG A C 1
ATOM 1702 O O . ARG A 1 226 ? -17.999 -6.961 6.635 1.00 96.38 226 ARG A O 1
ATOM 1709 N N . ASP A 1 227 ? -19.546 -8.583 6.434 1.00 96.81 227 ASP A N 1
ATOM 1710 C CA . ASP A 1 227 ? -19.709 -8.428 4.996 1.00 96.81 227 ASP A CA 1
ATOM 1711 C C . ASP A 1 227 ? -20.464 -7.120 4.702 1.00 96.81 227 ASP A C 1
ATOM 1713 O O . ASP A 1 227 ? -21.335 -6.711 5.478 1.00 96.81 227 ASP A O 1
ATOM 1717 N N . PHE A 1 228 ? -20.148 -6.472 3.582 1.00 95.12 228 PHE A N 1
ATOM 1718 C CA . PHE A 1 228 ? -20.803 -5.234 3.151 1.00 95.12 228 PHE A CA 1
ATOM 1719 C C . PHE A 1 228 ? -20.861 -5.134 1.626 1.00 95.12 228 PHE A C 1
ATOM 1721 O O . PHE A 1 228 ? -20.015 -5.688 0.931 1.00 95.12 228 PHE A O 1
ATOM 1728 N N . GLU A 1 229 ? -21.860 -4.425 1.099 1.00 92.25 229 GLU A N 1
ATOM 1729 C CA . GLU A 1 229 ? -22.061 -4.309 -0.354 1.00 92.25 229 GLU A CA 1
ATOM 1730 C C . GLU A 1 229 ? -21.246 -3.173 -0.975 1.00 92.25 229 GLU A C 1
ATOM 1732 O O . GLU A 1 229 ? -20.534 -3.390 -1.945 1.00 92.25 229 GLU A O 1
ATOM 1737 N N . VAL A 1 230 ? -21.346 -1.960 -0.421 1.00 91.12 230 VAL A N 1
ATOM 1738 C CA . VAL A 1 230 ? -20.718 -0.759 -1.003 1.00 91.12 230 VAL A CA 1
ATOM 1739 C C . VAL A 1 230 ? -19.835 -0.058 0.010 1.00 91.12 230 VAL A C 1
ATOM 1741 O O . VAL A 1 230 ? -18.678 0.231 -0.261 1.00 91.12 230 VAL A O 1
ATOM 1744 N N . HIS A 1 231 ? -20.369 0.231 1.193 1.00 94.88 231 HIS A N 1
ATOM 1745 C CA . HIS A 1 231 ? -19.666 0.997 2.212 1.00 94.88 231 HIS A CA 1
ATOM 1746 C C . HIS A 1 231 ? -19.841 0.344 3.575 1.00 94.88 231 HIS A C 1
ATOM 1748 O O . HIS A 1 231 ? -20.940 -0.093 3.915 1.00 94.88 231 HIS A O 1
ATOM 1754 N N . ASP A 1 232 ? -18.765 0.321 4.353 1.00 96.94 232 ASP A N 1
ATOM 1755 C CA . ASP A 1 232 ? -18.826 0.044 5.781 1.00 96.94 232 ASP A CA 1
ATOM 1756 C C . ASP A 1 232 ? -17.890 0.970 6.559 1.00 96.94 232 ASP A C 1
ATOM 1758 O O . ASP A 1 232 ? -16.993 1.637 6.021 1.00 96.94 232 ASP A O 1
ATOM 1762 N N . MET A 1 233 ? -18.123 1.040 7.862 1.00 97.75 233 MET A N 1
ATOM 1763 C CA . MET A 1 233 ? -17.330 1.844 8.769 1.00 97.75 233 MET A CA 1
ATOM 1764 C C . MET A 1 233 ? -17.144 1.120 10.089 1.00 97.75 233 MET A C 1
ATOM 1766 O O . MET A 1 233 ? -18.109 0.738 10.741 1.00 97.75 233 MET A O 1
ATOM 1770 N N . VAL A 1 234 ? -15.895 1.019 10.529 1.00 97.88 234 VAL A N 1
ATOM 1771 C CA . VAL A 1 234 ? -15.554 0.502 11.854 1.00 97.88 234 VAL A CA 1
ATOM 1772 C C . VAL A 1 234 ? -14.785 1.560 12.633 1.00 97.88 234 VAL A C 1
ATOM 1774 O O . VAL A 1 234 ? -13.956 2.293 12.089 1.00 97.88 234 VAL A O 1
ATOM 1777 N N . VAL A 1 235 ? -15.090 1.682 13.919 1.00 98.12 235 VAL A N 1
ATOM 1778 C CA . VAL A 1 235 ? -14.406 2.589 14.839 1.00 98.12 235 VAL A CA 1
ATOM 1779 C C . VAL A 1 235 ? -13.533 1.772 15.771 1.00 98.12 235 VAL A C 1
ATOM 1781 O O . VAL A 1 235 ? -13.962 0.748 16.299 1.00 98.12 235 VAL A O 1
ATOM 1784 N N . VAL A 1 236 ? -12.312 2.251 15.982 1.00 97.81 236 VAL A N 1
ATOM 1785 C CA . VAL A 1 236 ? -11.367 1.680 16.936 1.00 97.81 236 VAL A CA 1
ATOM 1786 C C . VAL A 1 236 ? -11.045 2.717 18.000 1.00 97.81 236 VAL A C 1
ATOM 1788 O O . VAL A 1 236 ? -10.556 3.801 17.678 1.00 97.81 236 VAL A O 1
ATOM 1791 N N . GLU A 1 237 ? -11.331 2.393 19.256 1.00 97.06 237 GLU A N 1
ATOM 1792 C CA . GLU A 1 237 ? -11.065 3.235 20.422 1.00 97.06 237 GLU A CA 1
ATOM 1793 C C . GLU A 1 237 ? -9.884 2.704 21.225 1.00 97.06 237 GLU A C 1
ATOM 1795 O O . GLU A 1 237 ? -9.654 1.494 21.323 1.00 97.06 237 GLU A O 1
ATOM 1800 N N . TRP A 1 238 ? -9.157 3.635 21.829 1.00 95.56 238 TRP A N 1
ATOM 1801 C CA . TRP A 1 238 ? -7.947 3.382 22.593 1.00 95.56 238 TRP A CA 1
ATOM 1802 C C . TRP A 1 238 ? -8.147 3.718 24.072 1.00 95.56 238 TRP A C 1
ATOM 1804 O O . TRP A 1 238 ? -8.937 4.606 24.410 1.00 95.56 238 TRP A O 1
ATOM 1814 N N . GLU A 1 239 ? -7.365 3.074 24.931 1.00 92.12 239 GLU A N 1
ATOM 1815 C CA . GLU A 1 239 ? -7.169 3.445 26.340 1.00 92.12 239 GLU A CA 1
ATOM 1816 C C . GLU A 1 239 ? -5.691 3.513 26.719 1.00 92.12 239 GLU A C 1
ATOM 1818 O O . GLU A 1 239 ? -4.874 2.855 26.026 1.00 92.12 239 GLU A O 1
#

Foldseek 3Di:
DWWAADVHPDTHDDDDDDDPVCVRTAAEAQDDPVVQKFWKFFACVCCLLFPPDHGGQIFIAGPVQPWDQDDDDQWAAGIAGPVRTRQWTWDDDPLFIDIDGTGDPQQYWYAPPPAPDPVVRTDGTPPSVSRVVRNVQSRQVSVVHHDQKDKPQFDPQWDWDWDDDVVQQKIKIKIFRRPPPDQFGAFMKMKGFHPPPKAWDFKAFPVVRGTFDWDTDGRITITTDHTDHGMGMMMTHID